Protein AF-A0A816DH61-F1 (afdb_monomer_lite)

Foldseek 3Di:
DDDDDDDPPPPFLLPAADACPVELVPVLVVCPQDCVVVVVDLPRSLLRHAYDVVRLVVQLVVQPDPDPPPPDDSVSVQSSLVSVVSNVSSCVVVQWHADPNDIDGHPVDPPPDDDDDPPRPPPCPDDQDPVNPDPPDPDDDDDDDPDDPVVVVVVCVVVVDDDDDDDPADPPDGVPVSSRPPVDD

Secondary structure (DSSP, 8-state):
------------GGGSB--IIIIITTGGGG--S-THHHHT-TT-GGGTSBP-HHHHHHHHHHT--S-TT--S--HHHHHHHHHHHHHHHHHHHHTEEEETTEEEEP-----------TT-----S----GGG---SSS--------S-HHHHHHHHHHTT----------SSSTTTTTTTT----

Radius of gyration: 23.12 Å; chains: 1; bounding box: 50×41×91 Å

Structure (mmCIF, N/CA/C/O backbone):
data_AF-A0A816DH61-F1
#
_entry.id   AF-A0A816DH61-F1
#
loop_
_atom_site.group_PDB
_atom_site.id
_atom_site.type_symbol
_atom_site.label_atom_id
_atom_site.label_alt_id
_atom_site.label_comp_id
_atom_site.label_asym_id
_atom_site.label_entity_id
_atom_site.label_seq_id
_atom_site.pdbx_PDB_ins_code
_atom_site.Cartn_x
_atom_site.Cartn_y
_atom_site.Cartn_z
_atom_site.occupancy
_atom_site.B_iso_or_equiv
_atom_site.auth_seq_id
_atom_site.auth_comp_id
_atom_site.auth_asym_id
_atom_site.auth_atom_id
_atom_site.pdbx_PDB_model_num
ATOM 1 N N . MET A 1 1 ? 14.224 -8.189 -52.571 1.00 40.66 1 MET A N 1
ATOM 2 C CA . MET A 1 1 ? 13.863 -8.945 -51.352 1.00 40.66 1 MET A CA 1
ATOM 3 C C . MET A 1 1 ? 13.250 -7.954 -50.380 1.00 40.66 1 MET A C 1
ATOM 5 O O . MET A 1 1 ? 13.937 -7.026 -49.983 1.00 40.66 1 MET A O 1
ATOM 9 N N . MET A 1 2 ? 11.950 -8.064 -50.112 1.00 28.58 2 MET A N 1
ATOM 10 C CA . MET A 1 2 ? 11.231 -7.143 -49.231 1.00 28.58 2 MET A CA 1
ATOM 11 C C . MET A 1 2 ? 11.419 -7.641 -47.794 1.00 28.58 2 MET A C 1
ATOM 13 O O . MET A 1 2 ? 10.985 -8.743 -47.469 1.00 28.58 2 MET A O 1
ATOM 17 N N . GLN A 1 3 ? 12.147 -6.886 -46.970 1.00 32.56 3 GLN A N 1
ATOM 18 C CA . GLN A 1 3 ? 12.335 -7.213 -45.558 1.00 32.56 3 GLN A CA 1
ATOM 19 C C . GLN A 1 3 ? 11.014 -6.958 -44.832 1.00 32.56 3 GLN A C 1
ATOM 21 O O . GLN A 1 3 ? 10.629 -5.815 -44.597 1.00 32.56 3 GLN A O 1
ATOM 26 N N . ILE A 1 4 ? 10.297 -8.036 -44.524 1.00 34.31 4 ILE A N 1
ATOM 27 C CA . ILE A 1 4 ? 9.146 -7.990 -43.630 1.00 34.31 4 ILE A CA 1
ATOM 28 C C . ILE A 1 4 ? 9.712 -7.794 -42.224 1.00 34.31 4 ILE A C 1
ATOM 30 O O . ILE A 1 4 ? 10.286 -8.714 -41.644 1.00 34.31 4 ILE A O 1
ATOM 34 N N . VAL A 1 5 ? 9.599 -6.576 -41.699 1.00 38.03 5 VAL A N 1
ATOM 35 C CA . VAL A 1 5 ? 9.869 -6.306 -40.286 1.00 38.03 5 VAL A CA 1
ATOM 36 C C . VAL A 1 5 ? 8.752 -6.985 -39.501 1.00 38.03 5 VAL A C 1
ATOM 38 O O . VAL A 1 5 ? 7.585 -6.622 -39.640 1.00 38.03 5 VAL A O 1
ATOM 41 N N . SER A 1 6 ? 9.085 -8.013 -38.720 1.00 31.80 6 SER A N 1
ATOM 42 C CA . SER A 1 6 ? 8.118 -8.653 -37.834 1.00 31.80 6 SER A CA 1
ATOM 43 C C . SER A 1 6 ? 7.683 -7.636 -36.785 1.00 31.80 6 SER A C 1
ATOM 45 O O . SER A 1 6 ? 8.448 -7.295 -35.880 1.00 31.80 6 SER A O 1
ATOM 47 N N . HIS A 1 7 ? 6.461 -7.132 -36.903 1.00 33.59 7 HIS A N 1
ATOM 48 C CA . HIS A 1 7 ? 5.843 -6.388 -35.821 1.00 33.59 7 HIS A CA 1
ATOM 49 C C . HIS A 1 7 ? 5.548 -7.381 -34.699 1.00 33.59 7 HIS A C 1
ATOM 51 O O . HIS A 1 7 ? 4.648 -8.212 -34.815 1.00 33.59 7 HIS A O 1
ATOM 57 N N . ILE A 1 8 ? 6.341 -7.326 -33.627 1.00 38.72 8 ILE A N 1
ATOM 58 C CA . ILE A 1 8 ? 5.961 -7.936 -32.356 1.00 38.72 8 ILE A CA 1
ATOM 59 C C . ILE A 1 8 ? 4.652 -7.245 -31.978 1.00 38.72 8 ILE A C 1
ATOM 61 O O . ILE A 1 8 ? 4.634 -6.023 -31.815 1.00 38.72 8 ILE A O 1
ATOM 65 N N . LEU A 1 9 ? 3.551 -8.002 -31.941 1.00 40.12 9 LEU A N 1
ATOM 66 C CA . LEU A 1 9 ? 2.291 -7.538 -31.366 1.00 40.12 9 LEU A CA 1
ATOM 67 C C . LEU A 1 9 ? 2.646 -6.915 -30.021 1.00 40.12 9 LEU A C 1
ATOM 69 O O . LEU A 1 9 ? 3.143 -7.626 -29.149 1.00 40.12 9 LEU A O 1
ATOM 73 N N . ALA A 1 10 ? 2.472 -5.597 -29.887 1.00 44.94 10 ALA A N 1
ATOM 74 C CA . ALA A 1 10 ? 2.636 -4.936 -28.606 1.00 44.94 10 ALA A CA 1
ATOM 75 C C . ALA A 1 10 ? 1.722 -5.687 -27.640 1.00 44.94 10 ALA A C 1
ATOM 77 O O . ALA A 1 10 ? 0.502 -5.680 -27.822 1.00 44.94 10 ALA A O 1
ATOM 78 N N . ALA A 1 11 ? 2.325 -6.449 -26.724 1.00 57.12 11 ALA A N 1
ATOM 79 C CA . ALA A 1 11 ? 1.579 -7.242 -25.771 1.00 57.12 11 ALA A CA 1
ATOM 80 C C . ALA A 1 11 ? 0.626 -6.281 -25.068 1.00 57.12 11 ALA A C 1
ATOM 82 O O . ALA A 1 11 ? 1.057 -5.221 -24.613 1.00 57.12 11 ALA A O 1
ATOM 83 N N . ASP A 1 12 ? -0.665 -6.613 -25.074 1.00 62.97 12 ASP A N 1
ATOM 84 C CA . ASP A 1 12 ? -1.683 -5.834 -24.384 1.00 62.97 12 ASP A CA 1
ATOM 85 C C . ASP A 1 12 ? -1.199 -5.629 -22.938 1.00 62.97 12 ASP A C 1
ATOM 87 O O . ASP A 1 12 ? -1.051 -6.621 -22.208 1.00 62.97 12 ASP A O 1
ATOM 91 N N . PRO A 1 13 ? -0.862 -4.392 -22.526 1.00 61.25 13 PRO A N 1
ATOM 92 C CA . PRO A 1 13 ? -0.279 -4.160 -21.214 1.00 61.25 13 PRO A CA 1
ATOM 93 C C . PRO A 1 13 ? -1.212 -4.629 -20.096 1.00 61.25 13 PRO A C 1
ATOM 95 O O . PRO A 1 13 ? -0.725 -5.098 -19.075 1.00 61.25 13 PRO A O 1
ATOM 98 N N . ASP A 1 14 ? -2.534 -4.605 -20.319 1.00 67.88 14 ASP A N 1
ATOM 99 C CA . ASP A 1 14 ? -3.532 -5.095 -19.359 1.00 67.88 14 ASP A CA 1
ATOM 100 C C . ASP A 1 14 ? -3.499 -6.628 -19.172 1.00 67.88 14 ASP A C 1
ATOM 102 O O . ASP A 1 14 ? -4.052 -7.146 -18.202 1.00 67.88 14 ASP A O 1
ATOM 106 N N . LYS A 1 15 ? -2.827 -7.370 -20.064 1.00 74.56 15 LYS A N 1
ATOM 107 C CA . LYS A 1 15 ? -2.633 -8.832 -19.976 1.00 74.56 15 LYS A CA 1
ATOM 108 C C . LYS A 1 15 ? -1.203 -9.236 -19.633 1.00 74.56 15 LYS A C 1
ATOM 110 O O . LYS A 1 15 ? -0.915 -10.426 -19.529 1.00 74.56 15 LYS A O 1
ATOM 115 N N . THR A 1 16 ? -0.309 -8.265 -19.484 1.00 86.06 16 THR A N 1
ATOM 116 C CA . THR A 1 16 ? 1.119 -8.509 -19.287 1.00 86.06 16 THR A CA 1
ATOM 117 C C . THR A 1 16 ? 1.499 -8.187 -17.849 1.00 86.06 16 THR A C 1
ATOM 119 O O . THR A 1 16 ? 1.225 -7.092 -17.357 1.00 86.06 16 THR A O 1
ATOM 122 N N . GLU A 1 17 ? 2.140 -9.130 -17.161 1.00 89.50 17 GLU A N 1
ATOM 123 C CA . GLU A 1 17 ? 2.683 -8.877 -15.825 1.00 89.50 17 GLU A CA 1
ATOM 124 C C . GLU A 1 17 ? 3.880 -7.935 -15.882 1.00 89.50 17 GLU A C 1
ATOM 126 O O . GLU A 1 17 ? 4.743 -8.050 -16.754 1.00 89.50 17 GLU A O 1
ATOM 131 N N . ILE A 1 18 ? 3.951 -7.019 -14.918 1.00 90.44 18 ILE A N 1
ATOM 132 C CA . ILE A 1 18 ? 5.149 -6.217 -14.685 1.00 90.44 18 ILE A CA 1
ATOM 133 C C . ILE A 1 18 ? 6.310 -7.148 -14.315 1.00 90.44 18 ILE A C 1
ATOM 135 O O . ILE A 1 18 ? 6.156 -8.038 -13.483 1.00 90.44 18 ILE A O 1
ATOM 139 N N . ASN A 1 19 ? 7.470 -6.977 -14.942 1.00 92.12 19 ASN A N 1
ATOM 140 C CA . ASN A 1 19 ? 8.629 -7.836 -14.734 1.00 92.12 19 ASN A CA 1
ATOM 141 C C . ASN A 1 19 ? 9.953 -7.077 -14.937 1.00 92.12 19 ASN A C 1
ATOM 143 O O . ASN A 1 19 ? 9.985 -5.851 -15.075 1.00 92.12 19 ASN A O 1
ATOM 147 N N . ALA A 1 20 ? 11.071 -7.805 -14.865 1.00 89.06 20 ALA A N 1
ATOM 148 C CA . ALA A 1 20 ? 12.405 -7.233 -15.023 1.00 89.06 20 ALA A CA 1
ATOM 149 C C . ALA A 1 20 ? 12.588 -6.559 -16.394 1.00 89.06 20 ALA A C 1
ATOM 151 O O . ALA A 1 20 ? 12.978 -5.398 -16.466 1.00 89.06 20 ALA A O 1
ATOM 152 N N . GLU A 1 21 ? 12.248 -7.265 -17.468 1.00 89.75 21 GLU A N 1
ATOM 153 C CA . GLU A 1 21 ? 12.544 -6.877 -18.848 1.00 89.75 21 GLU A CA 1
ATOM 154 C C . GLU A 1 21 ? 11.656 -5.733 -19.346 1.00 89.75 21 GLU A C 1
ATOM 156 O O . GLU A 1 21 ? 12.119 -4.856 -20.074 1.00 89.75 21 GLU A O 1
ATOM 161 N N . ASN A 1 22 ? 10.384 -5.709 -18.941 1.00 88.81 22 ASN A N 1
ATOM 162 C CA . ASN A 1 22 ? 9.428 -4.700 -19.398 1.00 88.81 22 ASN A CA 1
ATOM 163 C C . ASN A 1 22 ? 9.356 -3.450 -18.508 1.00 88.81 22 ASN A C 1
ATOM 165 O O . ASN A 1 22 ? 8.726 -2.463 -18.900 1.00 88.81 22 ASN A O 1
ATOM 169 N N . TRP A 1 23 ? 9.962 -3.489 -17.315 1.00 91.06 23 TRP A N 1
ATOM 170 C CA . TRP A 1 23 ? 9.891 -2.381 -16.373 1.00 91.06 23 TRP A CA 1
ATOM 171 C C . TRP A 1 23 ? 11.137 -2.213 -15.507 1.00 91.06 23 TRP A C 1
ATOM 173 O O . TRP A 1 23 ? 11.849 -1.221 -15.661 1.00 91.06 23 TRP A O 1
ATOM 183 N N . TYR A 1 24 ? 11.390 -3.133 -14.568 1.00 89.62 24 TYR A N 1
ATOM 184 C CA . TYR A 1 24 ? 12.323 -2.878 -13.458 1.00 89.62 24 TYR A CA 1
ATOM 185 C C . TYR A 1 24 ? 13.781 -2.705 -13.895 1.00 89.62 24 TYR A C 1
ATOM 187 O O . TYR A 1 24 ? 14.541 -2.032 -13.203 1.00 89.62 24 TYR A O 1
ATOM 195 N N . GLU A 1 25 ? 14.176 -3.292 -15.023 1.00 87.88 25 GLU A N 1
ATOM 196 C CA . GLU A 1 25 ? 15.534 -3.207 -15.568 1.00 87.88 25 GLU A CA 1
ATOM 197 C C . GLU A 1 25 ? 15.606 -2.322 -16.830 1.00 87.88 25 GLU A C 1
ATOM 199 O O . GLU A 1 25 ? 16.678 -2.145 -17.407 1.00 87.88 25 GLU A O 1
ATOM 204 N N . THR A 1 26 ? 14.480 -1.719 -17.232 1.00 88.19 26 THR A N 1
ATOM 205 C CA . THR A 1 26 ? 14.339 -0.909 -18.452 1.00 88.19 26 THR A CA 1
ATOM 206 C C . THR A 1 26 ? 13.605 0.408 -18.173 1.00 88.19 26 THR A C 1
ATOM 208 O O . THR A 1 26 ? 14.221 1.383 -17.734 1.00 88.19 26 THR A O 1
ATOM 211 N N . GLU A 1 27 ? 12.290 0.455 -18.398 1.00 86.44 27 GLU A N 1
ATOM 212 C CA . GLU A 1 27 ? 11.470 1.674 -18.396 1.00 86.44 27 GLU A CA 1
ATOM 213 C C . GLU A 1 27 ? 11.461 2.412 -17.054 1.00 86.44 27 GLU A C 1
ATOM 215 O O . GLU A 1 27 ? 11.362 3.640 -17.015 1.00 86.44 27 GLU A O 1
ATOM 220 N N . MET A 1 28 ? 11.639 1.698 -15.942 1.00 87.69 28 MET A N 1
ATOM 221 C CA . MET A 1 28 ? 11.707 2.295 -14.609 1.00 87.69 28 MET A CA 1
ATOM 222 C C . MET A 1 28 ? 12.828 3.346 -14.498 1.00 87.69 28 MET A C 1
ATOM 224 O O . MET A 1 28 ? 12.666 4.356 -13.812 1.00 87.69 28 MET A O 1
ATOM 228 N N . PHE A 1 29 ? 13.955 3.164 -15.193 1.00 84.94 29 PHE A N 1
ATOM 229 C CA . PHE A 1 29 ? 15.077 4.111 -15.156 1.00 84.94 29 PHE A CA 1
ATOM 230 C C . PHE A 1 29 ? 14.849 5.372 -15.999 1.00 84.94 29 PHE A C 1
ATOM 232 O O . PHE A 1 29 ? 15.575 6.359 -15.847 1.00 84.94 29 PHE A O 1
ATOM 239 N N . ASN A 1 30 ? 13.817 5.377 -16.846 1.00 83.56 30 ASN A N 1
ATOM 240 C CA . ASN A 1 30 ? 13.406 6.553 -17.611 1.00 83.56 30 ASN A CA 1
ATOM 241 C C . ASN A 1 30 ? 12.584 7.544 -16.771 1.00 83.56 30 ASN A C 1
ATOM 243 O O . ASN A 1 30 ? 12.307 8.655 -17.232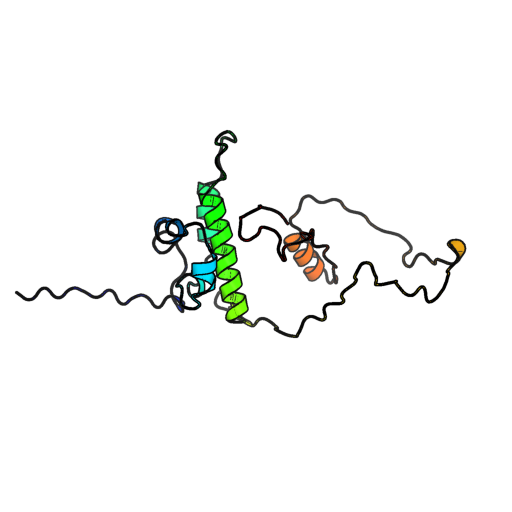 1.00 83.56 30 ASN A O 1
ATOM 247 N N . ILE A 1 31 ? 12.240 7.189 -15.528 1.00 77.56 31 ILE A N 1
ATOM 248 C CA . ILE A 1 31 ? 11.525 8.048 -14.582 1.00 77.56 31 ILE A CA 1
ATOM 249 C C . ILE A 1 31 ? 12.472 9.162 -14.101 1.00 77.56 31 ILE A C 1
ATOM 251 O O . ILE A 1 31 ? 13.129 9.082 -13.063 1.00 77.56 31 ILE A O 1
ATOM 255 N N . LYS A 1 32 ? 12.578 10.219 -14.911 1.00 69.25 32 LYS A N 1
ATOM 256 C CA . LYS A 1 32 ? 13.273 11.478 -14.601 1.00 69.25 32 LYS A CA 1
ATOM 257 C C . LYS A 1 32 ? 12.296 12.474 -13.967 1.00 69.25 32 LYS A C 1
ATOM 259 O O . LYS A 1 32 ? 11.093 12.384 -14.189 1.00 69.25 32 LYS A O 1
ATOM 264 N N . PRO A 1 33 ? 12.801 13.441 -13.185 1.00 59.47 33 PRO A N 1
ATOM 265 C CA . PRO A 1 33 ? 12.468 13.667 -11.773 1.00 59.47 33 PRO A CA 1
ATOM 266 C C . PRO A 1 33 ? 11.030 14.118 -11.482 1.00 59.47 33 PRO A C 1
ATOM 268 O O . PRO A 1 33 ? 10.662 14.248 -10.317 1.00 59.47 33 PRO A O 1
ATOM 271 N N . ASP A 1 34 ? 10.226 14.383 -12.511 1.00 68.75 34 ASP A N 1
ATOM 272 C CA . ASP A 1 34 ? 8.839 14.791 -12.361 1.00 68.75 34 ASP A CA 1
ATOM 273 C C . ASP A 1 34 ? 7.882 13.652 -12.716 1.00 68.75 34 ASP A C 1
ATOM 275 O O . ASP A 1 34 ? 7.405 13.505 -13.846 1.00 68.75 34 ASP A O 1
ATOM 279 N N . ILE A 1 35 ? 7.541 12.883 -11.686 1.00 75.81 35 ILE A N 1
ATOM 280 C CA . ILE A 1 35 ? 6.531 11.828 -11.741 1.00 75.81 35 ILE A CA 1
ATOM 281 C C . ILE A 1 35 ? 5.151 12.324 -12.197 1.00 75.81 35 ILE A C 1
ATOM 283 O O . ILE A 1 35 ? 4.315 11.533 -12.643 1.00 75.81 35 ILE A O 1
ATOM 287 N N . MET A 1 36 ? 4.893 13.637 -12.133 1.00 75.81 36 MET A N 1
ATOM 288 C CA . MET A 1 36 ? 3.633 14.213 -12.593 1.00 75.81 36 MET A CA 1
ATOM 289 C C . MET A 1 36 ? 3.416 14.005 -14.089 1.00 75.81 36 MET A C 1
ATOM 291 O O . MET A 1 36 ? 2.265 13.916 -14.511 1.00 75.81 36 MET A O 1
ATOM 295 N N . THR A 1 37 ? 4.482 13.894 -14.883 1.00 75.88 37 THR A N 1
ATOM 296 C CA . THR A 1 37 ? 4.385 13.602 -16.321 1.00 75.88 37 THR A CA 1
ATOM 297 C C . THR A 1 37 ? 3.689 12.266 -16.574 1.00 75.88 37 THR A C 1
ATOM 299 O O . THR A 1 37 ? 2.764 12.192 -17.381 1.00 75.88 37 THR A O 1
ATOM 302 N N . MET A 1 38 ? 4.041 11.242 -15.798 1.00 80.38 38 MET A N 1
ATOM 303 C CA . MET A 1 38 ? 3.410 9.926 -15.850 1.00 80.38 38 MET A CA 1
ATOM 304 C C . MET A 1 38 ? 1.992 9.981 -15.288 1.00 80.38 38 MET A C 1
ATOM 306 O O . MET A 1 38 ? 1.057 9.515 -15.926 1.00 80.38 38 MET A O 1
ATOM 310 N N . ILE A 1 39 ? 1.793 10.624 -14.131 1.00 79.94 39 ILE A N 1
ATOM 311 C CA . ILE A 1 39 ? 0.464 10.754 -13.508 1.00 79.94 39 ILE A CA 1
ATOM 312 C C . ILE A 1 39 ? -0.533 11.431 -14.462 1.00 79.94 39 ILE A C 1
ATOM 314 O O . ILE A 1 39 ? -1.702 11.041 -14.492 1.00 79.94 39 ILE A O 1
ATOM 318 N N . ARG A 1 40 ? -0.097 12.421 -15.248 1.00 82.50 40 ARG A N 1
ATOM 319 C CA . ARG A 1 40 ? -0.927 13.142 -16.228 1.00 82.50 40 ARG A CA 1
ATOM 320 C C . ARG A 1 40 ? -1.226 12.353 -17.502 1.00 82.50 40 ARG A C 1
ATOM 322 O O . ARG A 1 40 ? -2.080 12.804 -18.257 1.00 82.50 40 ARG A O 1
ATOM 329 N N . ASN A 1 41 ? -0.573 11.215 -17.730 1.00 83.31 41 ASN A N 1
ATOM 330 C CA . ASN A 1 41 ? -0.826 10.325 -18.859 1.00 83.31 41 ASN A CA 1
ATOM 331 C C . ASN A 1 41 ? -1.509 9.030 -18.372 1.00 83.31 41 ASN A C 1
ATOM 333 O O . ASN A 1 41 ? -0.821 8.068 -18.036 1.00 83.31 41 ASN A O 1
ATOM 337 N N . PRO A 1 42 ? -2.854 8.963 -18.316 1.00 76.81 42 PRO A N 1
ATOM 338 C CA . PRO A 1 42 ? -3.569 7.772 -17.858 1.00 76.81 42 PRO A CA 1
ATOM 339 C C . PRO A 1 42 ? -3.297 6.518 -18.696 1.00 76.81 42 PRO A C 1
ATOM 341 O O . PRO A 1 42 ? -3.506 5.420 -18.197 1.00 76.81 42 PRO A O 1
ATOM 344 N N . GLN A 1 43 ? -2.835 6.678 -19.940 1.00 81.31 43 GLN A N 1
ATOM 345 C CA . GLN A 1 43 ? -2.496 5.589 -20.858 1.00 81.31 43 GLN A CA 1
ATOM 346 C C . GLN A 1 43 ? -1.051 5.095 -20.687 1.00 81.31 43 GLN A C 1
ATOM 348 O O . GLN A 1 43 ? -0.594 4.257 -21.461 1.00 81.31 43 GLN A O 1
ATOM 353 N N . HIS A 1 44 ? -0.303 5.612 -19.706 1.00 84.44 44 HIS A N 1
ATOM 354 C CA . HIS A 1 44 ? 1.052 5.143 -19.451 1.00 84.44 44 HIS A CA 1
ATOM 355 C C . HIS A 1 44 ? 1.042 3.641 -19.086 1.00 84.44 44 HIS A C 1
ATOM 357 O O . HIS A 1 44 ? 0.292 3.264 -18.180 1.00 84.44 44 HIS A O 1
ATOM 363 N N . PRO A 1 45 ? 1.901 2.795 -19.698 1.00 83.00 45 PRO A N 1
ATOM 364 C CA . PRO A 1 45 ? 1.876 1.336 -19.511 1.00 83.00 45 PRO A CA 1
ATOM 365 C C . PRO A 1 45 ? 1.908 0.867 -18.051 1.00 83.00 45 PRO A C 1
ATOM 367 O O . PRO A 1 45 ? 1.274 -0.122 -17.700 1.00 83.00 45 PRO A O 1
ATOM 370 N N . ILE A 1 46 ? 2.574 1.625 -17.172 1.00 85.31 46 ILE A N 1
ATOM 371 C CA . ILE A 1 46 ? 2.631 1.350 -15.726 1.00 85.31 46 ILE A CA 1
ATOM 372 C C . ILE A 1 46 ? 1.267 1.219 -15.036 1.00 85.31 46 ILE A C 1
ATOM 374 O O . ILE A 1 46 ? 1.151 0.521 -14.033 1.00 85.31 46 ILE A O 1
ATOM 378 N N . PHE A 1 47 ? 0.233 1.893 -15.548 1.00 85.19 47 PHE A N 1
ATOM 379 C CA . PHE A 1 47 ? -1.122 1.805 -15.000 1.00 85.19 47 PHE A CA 1
ATOM 380 C C . PHE A 1 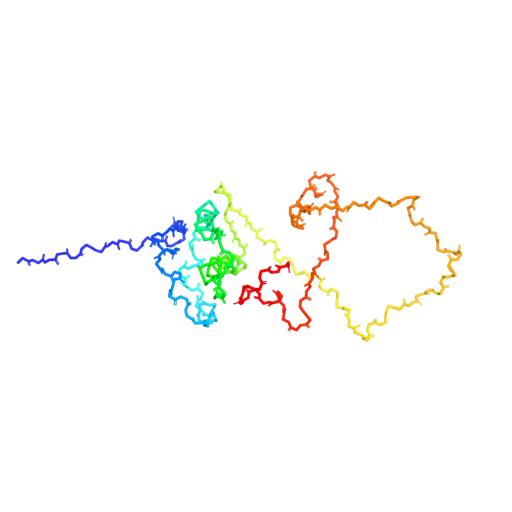47 ? -1.898 0.598 -15.541 1.00 85.19 47 PHE A C 1
ATOM 382 O O . PHE A 1 47 ? -3.003 0.311 -15.069 1.00 85.19 47 PHE A O 1
ATOM 389 N N . CYS A 1 48 ? -1.342 -0.089 -16.537 1.00 80.56 48 CYS A N 1
ATOM 390 C CA . CYS A 1 48 ? -1.970 -1.194 -17.241 1.00 80.56 48 CYS A CA 1
ATOM 391 C C . CYS A 1 48 ? -1.373 -2.550 -16.862 1.00 80.56 48 CYS A C 1
ATOM 393 O O . CYS A 1 48 ? -2.136 -3.496 -16.719 1.00 80.56 48 CYS A O 1
ATOM 395 N N . TYR A 1 49 ? -0.065 -2.631 -16.599 1.00 85.94 49 TYR A N 1
ATOM 396 C CA . TYR A 1 49 ? 0.571 -3.895 -16.216 1.00 85.94 49 TYR A CA 1
ATOM 397 C C . TYR A 1 49 ? -0.101 -4.583 -15.020 1.00 85.94 49 TYR A C 1
ATOM 399 O O . TYR A 1 49 ? -0.402 -3.946 -14.002 1.00 85.94 49 TYR A O 1
ATOM 407 N N . LYS A 1 50 ? -0.268 -5.911 -15.119 1.00 86.19 50 LYS A N 1
ATOM 408 C CA . LYS A 1 50 ? -0.694 -6.754 -13.994 1.00 86.19 50 LYS A CA 1
ATOM 409 C C . LYS A 1 50 ? 0.402 -6.733 -12.928 1.00 86.19 50 LYS A C 1
ATOM 411 O O . LYS A 1 50 ? 1.581 -6.928 -13.228 1.00 86.19 50 LYS A O 1
ATOM 416 N N . TRP A 1 51 ? 0.016 -6.448 -11.686 1.00 89.06 51 TRP A N 1
ATOM 417 C CA . TRP A 1 51 ? 0.952 -6.390 -10.567 1.00 89.06 51 TRP A CA 1
ATOM 418 C C . TRP A 1 51 ? 1.517 -7.780 -10.263 1.00 89.06 51 TRP A C 1
ATOM 420 O O . TRP A 1 51 ? 0.764 -8.747 -10.179 1.00 89.06 51 TRP A O 1
ATOM 430 N N . ASN A 1 52 ? 2.829 -7.863 -10.050 1.00 89.94 52 ASN A N 1
ATOM 431 C CA . ASN A 1 52 ? 3.508 -9.074 -9.607 1.00 89.94 52 ASN A CA 1
ATOM 432 C C . ASN A 1 52 ? 4.341 -8.725 -8.360 1.00 89.94 52 ASN A C 1
ATOM 434 O O . ASN A 1 52 ? 5.386 -8.076 -8.428 1.00 89.94 52 ASN A O 1
ATOM 438 N N . ALA A 1 53 ? 3.838 -9.114 -7.187 1.00 89.25 53 ALA A N 1
ATOM 439 C CA . ALA A 1 53 ? 4.487 -8.800 -5.915 1.00 89.25 53 ALA A CA 1
ATOM 440 C C . ALA A 1 53 ? 5.817 -9.550 -5.746 1.00 89.25 53 ALA A C 1
ATOM 442 O O . ALA A 1 53 ? 6.765 -9.012 -5.174 1.00 89.25 53 ALA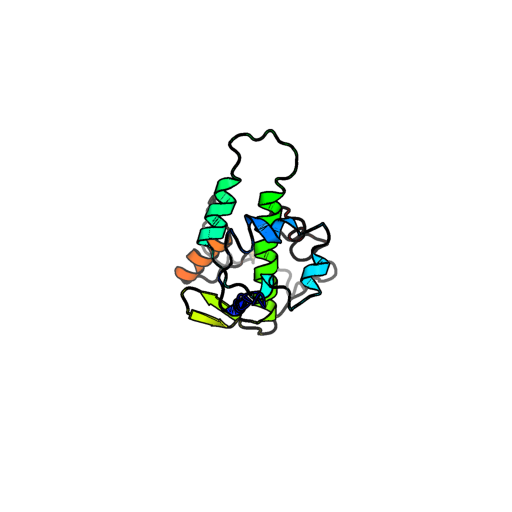 A O 1
ATOM 443 N N . GLN A 1 54 ? 5.903 -10.776 -6.268 1.00 90.94 54 GLN A N 1
ATOM 444 C CA . GLN A 1 54 ? 7.071 -11.637 -6.120 1.00 90.94 54 GLN A CA 1
ATOM 445 C C . GLN A 1 54 ? 8.293 -11.049 -6.835 1.00 90.94 54 GLN A C 1
ATOM 447 O O . GLN A 1 54 ? 9.353 -10.906 -6.221 1.00 90.94 54 GLN A O 1
ATOM 452 N N . ILE A 1 55 ? 8.136 -10.612 -8.088 1.00 91.75 55 ILE A N 1
ATOM 453 C CA . ILE A 1 55 ? 9.233 -9.974 -8.825 1.00 91.75 55 ILE A CA 1
ATOM 454 C C . ILE A 1 55 ? 9.641 -8.646 -8.177 1.00 91.75 55 ILE A C 1
ATOM 456 O O . ILE A 1 55 ? 10.829 -8.339 -8.105 1.00 91.75 55 ILE A O 1
ATOM 460 N N . TRP A 1 56 ? 8.693 -7.873 -7.630 1.00 92.38 56 TRP A N 1
ATOM 461 C CA . TRP A 1 56 ? 9.024 -6.649 -6.900 1.00 92.38 56 TRP A CA 1
ATOM 462 C C . TRP A 1 56 ? 9.868 -6.951 -5.654 1.00 92.38 56 TRP A C 1
ATOM 464 O O . TRP A 1 56 ? 10.876 -6.281 -5.425 1.00 92.38 56 TRP A O 1
ATOM 474 N N . ILE A 1 57 ? 9.512 -7.985 -4.880 1.00 91.31 57 ILE A N 1
ATOM 475 C CA . ILE A 1 57 ? 10.288 -8.439 -3.714 1.00 91.31 57 ILE A CA 1
ATOM 476 C C . ILE A 1 57 ? 11.701 -8.852 -4.138 1.00 91.31 57 ILE A C 1
ATOM 478 O O . ILE A 1 57 ? 12.674 -8.500 -3.467 1.00 91.31 57 ILE A O 1
ATOM 482 N N . GLU A 1 58 ? 11.836 -9.591 -5.237 1.00 91.88 58 GLU A N 1
ATOM 483 C CA . GLU A 1 58 ? 13.133 -10.009 -5.774 1.00 91.88 58 GLU A CA 1
ATOM 484 C C . GLU A 1 58 ? 13.997 -8.809 -6.167 1.00 91.88 58 GLU A C 1
ATOM 486 O O . GLU A 1 58 ? 15.158 -8.729 -5.760 1.00 91.88 58 GLU A O 1
ATOM 491 N N . GLN A 1 59 ? 13.424 -7.837 -6.880 1.00 90.31 59 GLN A N 1
ATOM 492 C CA . GLN A 1 59 ? 14.122 -6.610 -7.262 1.00 90.31 59 GLN A CA 1
ATOM 493 C C . GLN A 1 59 ? 14.507 -5.780 -6.030 1.00 90.31 59 GLN A C 1
ATOM 495 O O . GLN A 1 59 ? 15.651 -5.347 -5.914 1.00 90.31 59 GLN A O 1
ATOM 500 N N . MET A 1 60 ? 13.617 -5.638 -5.044 1.00 87.81 60 MET A N 1
ATOM 501 C CA . MET A 1 60 ? 13.930 -4.962 -3.780 1.00 87.81 60 MET A CA 1
ATOM 502 C C . MET A 1 60 ? 15.076 -5.639 -3.024 1.00 87.81 60 MET A C 1
ATOM 504 O O . MET A 1 60 ? 15.951 -4.944 -2.510 1.00 87.81 60 MET A O 1
ATOM 508 N N . LYS A 1 61 ? 15.114 -6.979 -2.985 1.00 88.12 61 LYS A N 1
ATOM 509 C CA . LYS A 1 61 ? 16.190 -7.753 -2.342 1.00 88.12 61 LYS A CA 1
ATOM 510 C C . LYS A 1 61 ? 17.548 -7.542 -3.012 1.00 88.12 61 LYS A C 1
ATOM 512 O O . LYS A 1 61 ? 18.545 -7.469 -2.294 1.00 88.12 61 LYS A O 1
ATOM 517 N N . LYS A 1 62 ? 17.605 -7.389 -4.344 1.00 84.00 62 LYS A N 1
ATOM 518 C CA . LYS A 1 62 ? 18.858 -7.083 -5.070 1.00 84.00 62 LYS A CA 1
ATOM 519 C C . LYS A 1 62 ? 19.508 -5.782 -4.584 1.00 84.00 62 LYS A C 1
ATOM 521 O O . LYS A 1 62 ? 20.732 -5.687 -4.570 1.00 84.00 62 LYS A O 1
ATOM 526 N N . PHE A 1 63 ? 18.705 -4.809 -4.151 1.00 75.94 63 PHE A N 1
ATOM 527 C CA . PHE A 1 63 ? 19.175 -3.505 -3.670 1.00 75.94 63 PHE A CA 1
ATOM 528 C C . PHE A 1 63 ? 19.242 -3.396 -2.134 1.00 75.94 63 PHE A C 1
ATOM 530 O O . PHE A 1 63 ? 19.460 -2.313 -1.593 1.00 75.94 63 PHE A O 1
ATOM 537 N N . VAL A 1 64 ? 19.109 -4.502 -1.389 1.00 67.12 64 VAL A N 1
ATOM 538 C CA . VAL A 1 64 ? 19.410 -4.519 0.054 1.00 67.12 64 VAL A CA 1
ATOM 539 C C . VAL A 1 64 ? 20.932 -4.480 0.234 1.00 67.12 64 VAL A C 1
ATOM 541 O O . VAL A 1 64 ? 21.619 -5.497 0.167 1.00 67.12 64 VAL A O 1
ATOM 544 N N . VAL A 1 65 ? 21.480 -3.279 0.429 1.00 59.56 65 VAL A N 1
ATOM 545 C CA . VAL A 1 65 ? 22.931 -3.068 0.538 1.00 59.56 65 VAL A CA 1
ATOM 546 C C . VAL A 1 65 ? 23.483 -3.672 1.841 1.00 59.56 65 VAL A C 1
ATOM 548 O O . VAL A 1 65 ? 23.006 -3.365 2.934 1.00 59.56 65 VAL A O 1
ATOM 551 N N . LYS A 1 66 ? 24.548 -4.480 1.723 1.00 53.50 66 LYS A N 1
ATOM 552 C CA . LYS A 1 66 ? 25.396 -4.971 2.833 1.00 53.50 66 LYS A CA 1
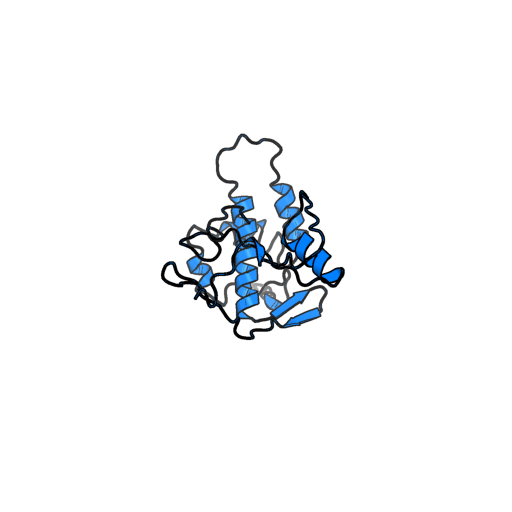ATOM 553 C C . LYS A 1 66 ? 26.274 -3.882 3.475 1.00 53.50 66 LYS A C 1
ATOM 555 O O . LYS A 1 66 ? 26.948 -4.162 4.458 1.00 53.50 66 LYS A O 1
ATOM 560 N N . ASP A 1 67 ? 26.268 -2.661 2.947 1.00 51.25 67 ASP A N 1
ATOM 561 C CA . ASP A 1 67 ? 27.189 -1.598 3.339 1.00 51.25 67 ASP A CA 1
ATOM 562 C C . ASP A 1 67 ? 26.495 -0.226 3.336 1.00 51.25 67 ASP A C 1
ATOM 564 O O . ASP A 1 67 ? 26.093 0.310 2.305 1.00 51.25 67 ASP A O 1
ATOM 568 N N . ARG A 1 68 ? 26.305 0.344 4.529 1.00 53.47 68 ARG A N 1
ATOM 569 C CA . ARG A 1 68 ? 25.497 1.554 4.782 1.00 53.47 68 ARG A CA 1
ATOM 570 C C . ARG A 1 68 ? 26.159 2.862 4.306 1.00 53.47 68 ARG A C 1
ATOM 572 O O . ARG A 1 68 ? 25.660 3.939 4.624 1.00 53.47 68 ARG A O 1
ATOM 579 N N . GLN A 1 69 ? 27.290 2.804 3.600 1.00 49.03 69 GLN A N 1
ATOM 580 C CA . GLN A 1 69 ? 28.162 3.968 3.392 1.00 49.03 69 GLN A CA 1
ATOM 581 C C . GLN A 1 69 ? 27.963 4.744 2.078 1.00 49.03 69 GLN A C 1
ATOM 583 O O . GLN A 1 69 ? 28.458 5.871 1.983 1.00 49.03 69 GLN A O 1
ATOM 588 N N . SER A 1 70 ? 27.197 4.264 1.089 1.00 54.34 70 SER A N 1
ATOM 589 C CA . SER A 1 70 ? 26.904 5.092 -0.095 1.00 54.34 70 SER A CA 1
ATOM 590 C C . SER A 1 70 ? 25.774 6.089 0.198 1.00 54.34 70 SER A C 1
ATOM 592 O O . SER A 1 70 ? 24.598 5.811 -0.010 1.00 54.34 70 SER A O 1
ATOM 594 N N . LYS A 1 71 ? 26.137 7.287 0.670 1.00 51.12 71 LYS A N 1
ATOM 595 C CA . LYS A 1 71 ? 25.256 8.434 0.993 1.00 51.12 71 LYS A CA 1
ATOM 596 C C . LYS A 1 71 ? 24.472 9.040 -0.191 1.00 51.12 71 LYS A C 1
ATOM 598 O O . LYS A 1 71 ? 23.978 10.162 -0.092 1.00 51.12 71 LYS A O 1
ATOM 603 N N . LYS A 1 72 ? 24.333 8.337 -1.312 1.00 49.00 72 LYS A N 1
ATOM 604 C CA . LYS A 1 72 ? 23.405 8.722 -2.375 1.00 49.00 72 LYS A CA 1
ATOM 605 C C . LYS A 1 72 ? 22.141 7.920 -2.111 1.00 49.00 72 LYS A C 1
ATOM 607 O O . LYS A 1 72 ? 22.206 6.699 -2.175 1.00 49.00 72 LYS A O 1
ATOM 612 N N . TYR A 1 73 ? 21.059 8.605 -1.730 1.00 54.34 73 TYR A N 1
ATOM 613 C CA . TYR A 1 73 ? 19.686 8.088 -1.734 1.00 54.34 73 TYR A CA 1
ATOM 614 C C . TYR A 1 73 ? 19.575 6.928 -2.720 1.00 54.34 73 TYR A C 1
ATOM 616 O O . TYR A 1 73 ? 19.913 7.123 -3.889 1.00 54.34 73 TYR A O 1
ATOM 624 N N . ASP A 1 74 ? 19.218 5.739 -2.235 1.00 74.94 74 ASP A N 1
ATOM 625 C CA . ASP A 1 74 ? 19.177 4.526 -3.047 1.00 74.94 74 ASP A CA 1
ATOM 626 C C . ASP A 1 74 ? 18.125 4.703 -4.145 1.00 74.94 74 ASP A C 1
ATOM 628 O O . ASP A 1 74 ? 16.941 4.424 -3.961 1.00 74.94 74 ASP A O 1
ATOM 632 N N . LEU A 1 75 ? 18.567 5.272 -5.268 1.00 78.62 75 LEU A N 1
ATOM 633 C CA . LEU A 1 75 ? 17.724 5.692 -6.376 1.00 78.62 75 LEU A CA 1
ATOM 634 C C . LEU A 1 75 ? 16.920 4.507 -6.901 1.00 78.62 75 LEU A C 1
ATOM 636 O O . LEU A 1 75 ? 15.770 4.672 -7.282 1.00 78.62 75 LEU A O 1
ATOM 640 N N . ASN A 1 76 ? 17.491 3.306 -6.858 1.00 83.31 76 ASN A N 1
ATOM 641 C CA . ASN A 1 76 ? 16.824 2.104 -7.331 1.00 83.31 76 ASN A CA 1
ATOM 642 C C . ASN A 1 76 ? 15.692 1.708 -6.381 1.00 83.31 76 ASN A C 1
ATOM 644 O O . ASN A 1 76 ? 14.576 1.472 -6.837 1.00 83.31 76 ASN A O 1
ATOM 648 N N . ARG A 1 77 ? 15.919 1.733 -5.060 1.00 83.19 77 ARG A N 1
ATOM 649 C CA . ARG A 1 77 ? 14.833 1.534 -4.080 1.00 83.19 77 ARG A CA 1
ATOM 650 C C . ARG A 1 77 ? 13.768 2.623 -4.164 1.00 83.19 77 ARG A C 1
ATOM 652 O O . ARG A 1 77 ? 12.585 2.314 -4.039 1.00 83.19 77 ARG A O 1
ATOM 659 N N . HIS A 1 78 ? 14.170 3.864 -4.425 1.00 83.38 78 HIS A N 1
ATOM 660 C CA . HIS A 1 78 ? 13.246 4.965 -4.691 1.00 83.38 78 HIS A CA 1
ATOM 661 C C . HIS A 1 78 ? 12.355 4.676 -5.893 1.00 83.38 78 HIS A C 1
ATOM 663 O O . HIS A 1 78 ? 11.133 4.721 -5.776 1.00 83.38 78 HIS A O 1
ATOM 669 N N . LEU A 1 79 ? 12.945 4.294 -7.020 1.00 86.19 79 LEU A N 1
ATOM 670 C CA . LEU A 1 79 ? 12.209 3.956 -8.231 1.00 86.19 79 LEU A CA 1
ATOM 671 C C . LEU A 1 79 ? 11.294 2.730 -8.049 1.00 86.19 79 LEU A C 1
ATOM 673 O O . LEU A 1 79 ? 10.176 2.702 -8.571 1.00 86.19 79 LEU A O 1
ATOM 677 N N . LEU A 1 80 ? 11.711 1.749 -7.244 1.00 88.88 80 LEU A N 1
ATOM 678 C CA . LEU A 1 80 ? 10.888 0.591 -6.887 1.00 88.88 80 LEU A CA 1
ATOM 679 C C . LEU A 1 80 ? 9.669 0.973 -6.037 1.00 88.88 80 LEU A C 1
ATOM 681 O O . LEU A 1 80 ? 8.587 0.421 -6.241 1.00 88.88 80 LEU A O 1
ATOM 685 N N . ARG A 1 81 ? 9.805 1.928 -5.112 1.00 86.88 81 ARG A N 1
ATOM 686 C CA . ARG A 1 81 ? 8.686 2.435 -4.297 1.00 86.88 81 ARG A CA 1
ATOM 687 C C . ARG A 1 81 ? 7.771 3.365 -5.096 1.00 86.88 81 ARG A C 1
ATOM 689 O O . ARG A 1 81 ? 6.549 3.257 -5.014 1.00 86.88 81 ARG A O 1
ATOM 696 N N . VAL A 1 82 ? 8.346 4.182 -5.973 1.00 87.25 82 VAL A N 1
ATOM 697 C CA . VAL A 1 82 ? 7.630 4.960 -6.996 1.00 87.25 82 VAL A CA 1
ATOM 698 C C . VAL A 1 82 ? 6.786 4.063 -7.906 1.00 87.25 82 VAL A C 1
ATOM 700 O O . VAL A 1 82 ? 5.646 4.401 -8.219 1.00 87.25 82 VAL A O 1
ATOM 703 N N . THR A 1 83 ? 7.307 2.901 -8.295 1.00 90.00 83 THR A N 1
ATOM 704 C CA . THR A 1 83 ? 6.578 1.922 -9.110 1.00 90.00 83 THR A CA 1
ATOM 705 C C . THR A 1 83 ? 5.315 1.427 -8.402 1.00 90.00 83 THR A C 1
ATOM 707 O O . THR A 1 83 ? 4.238 1.445 -8.999 1.00 90.00 83 THR A O 1
ATOM 710 N N . VAL A 1 84 ? 5.421 1.067 -7.115 1.00 90.31 84 VAL A N 1
ATOM 711 C CA . VAL A 1 84 ? 4.264 0.685 -6.283 1.00 90.31 84 VAL A CA 1
ATOM 712 C C . VAL A 1 84 ? 3.252 1.827 -6.231 1.00 90.31 84 VAL A C 1
ATOM 714 O O . VAL A 1 84 ? 2.072 1.620 -6.488 1.00 90.31 84 VAL A O 1
ATOM 717 N N . MET A 1 85 ? 3.710 3.055 -5.973 1.00 88.56 85 MET A N 1
ATOM 718 C CA . MET A 1 85 ? 2.839 4.229 -5.935 1.00 88.56 85 MET A CA 1
ATOM 719 C C . MET A 1 85 ? 2.062 4.422 -7.245 1.00 88.56 85 MET A C 1
ATOM 721 O O . MET A 1 85 ? 0.854 4.665 -7.217 1.00 88.56 85 MET A O 1
ATOM 725 N N . LEU A 1 86 ? 2.741 4.351 -8.393 1.00 88.56 86 LEU A N 1
ATOM 726 C CA . LEU A 1 86 ? 2.106 4.517 -9.700 1.00 88.56 86 LEU A CA 1
ATOM 727 C C . LEU A 1 86 ? 1.074 3.417 -9.954 1.00 88.56 86 LEU A C 1
ATOM 729 O O . LEU A 1 86 ? -0.040 3.727 -10.380 1.00 88.56 86 LEU A O 1
ATOM 733 N N . ASN A 1 87 ? 1.400 2.166 -9.628 1.00 88.94 87 ASN A N 1
ATOM 734 C CA . ASN A 1 87 ? 0.451 1.064 -9.725 1.00 88.94 87 ASN A CA 1
ATOM 735 C C . ASN A 1 87 ? -0.791 1.312 -8.846 1.00 88.94 87 ASN A C 1
ATOM 737 O O . ASN A 1 87 ? -1.910 1.274 -9.356 1.00 88.94 87 ASN A O 1
ATOM 741 N N . THR A 1 88 ? -0.608 1.710 -7.582 1.00 89.19 88 THR A N 1
ATOM 742 C CA . THR A 1 88 ? -1.706 2.050 -6.660 1.00 89.19 88 THR A CA 1
ATOM 743 C C . THR A 1 88 ? -2.591 3.178 -7.196 1.00 89.19 88 THR A C 1
ATOM 745 O O . THR A 1 88 ? -3.817 3.100 -7.119 1.00 89.19 88 THR A O 1
ATOM 748 N N . ILE A 1 89 ? -2.008 4.221 -7.800 1.00 88.38 89 ILE A N 1
ATOM 749 C CA . ILE A 1 89 ? -2.778 5.291 -8.460 1.00 88.38 89 ILE A CA 1
ATOM 750 C C . ILE A 1 89 ? -3.610 4.725 -9.620 1.00 88.38 89 ILE A C 1
ATOM 752 O O . ILE A 1 89 ? -4.778 5.092 -9.772 1.00 88.38 89 ILE A O 1
ATOM 756 N N . GLY A 1 90 ? -3.027 3.838 -10.431 1.00 88.44 90 GLY A N 1
ATOM 757 C CA . GLY A 1 90 ? -3.725 3.140 -11.512 1.00 88.44 90 GLY A CA 1
ATOM 758 C C . GLY A 1 90 ? -4.923 2.339 -11.003 1.00 88.44 90 GLY A C 1
ATOM 759 O O . GLY A 1 90 ? -6.030 2.492 -11.519 1.00 88.44 90 GLY A O 1
ATOM 760 N N . VAL A 1 91 ? -4.727 1.572 -9.930 1.00 89.44 91 VAL A N 1
ATOM 761 C CA . VAL A 1 91 ? -5.768 0.782 -9.255 1.00 89.44 91 VAL A CA 1
ATOM 762 C C . VAL A 1 91 ? -6.915 1.663 -8.755 1.00 89.44 91 VAL A C 1
ATOM 764 O O . VAL A 1 91 ? -8.081 1.392 -9.048 1.00 89.44 91 VAL A O 1
ATOM 767 N N . VAL A 1 92 ? -6.609 2.773 -8.074 1.00 89.12 92 VAL A N 1
ATOM 768 C CA . VAL A 1 92 ? -7.628 3.715 -7.577 1.00 89.12 92 VAL A CA 1
ATOM 769 C C . VAL A 1 92 ? -8.428 4.333 -8.727 1.00 89.12 92 VAL A C 1
ATOM 771 O O . VAL A 1 92 ? -9.648 4.461 -8.629 1.00 89.12 92 VAL A O 1
ATOM 774 N N . ARG A 1 93 ? -7.774 4.679 -9.844 1.00 86.88 93 ARG A N 1
ATOM 775 C CA . ARG A 1 93 ? -8.441 5.213 -11.047 1.00 86.88 93 ARG A CA 1
ATOM 776 C C . ARG A 1 93 ? -9.364 4.190 -11.701 1.00 86.88 93 ARG A C 1
ATOM 778 O O . ARG A 1 93 ? -10.487 4.535 -12.059 1.00 86.88 93 ARG A O 1
ATOM 785 N N . LYS A 1 94 ? -8.897 2.945 -11.838 1.00 87.25 94 LYS A N 1
ATOM 786 C CA . LYS A 1 94 ? -9.671 1.819 -12.384 1.00 87.25 94 LYS A CA 1
ATOM 787 C C . LYS A 1 94 ? -10.786 1.363 -11.432 1.00 87.25 94 LYS A C 1
ATOM 789 O O . LYS A 1 94 ? -11.712 0.691 -11.874 1.00 87.25 94 LYS A O 1
ATOM 794 N N . LYS A 1 95 ? -10.713 1.742 -10.148 1.00 89.81 95 LYS A N 1
ATOM 795 C CA . LYS A 1 95 ? -11.588 1.293 -9.051 1.00 89.81 95 LYS A CA 1
ATOM 796 C C . LYS A 1 95 ? -11.589 -0.224 -8.850 1.00 89.81 95 LYS A C 1
ATOM 798 O O . LYS A 1 95 ? -12.538 -0.770 -8.293 1.00 89.81 95 LYS A O 1
ATOM 803 N N . LYS A 1 96 ? -10.543 -0.903 -9.309 1.00 89.62 96 LYS A N 1
ATOM 804 C CA . LYS A 1 96 ? -10.402 -2.352 -9.208 1.00 89.62 96 LYS A CA 1
ATOM 805 C C . LYS A 1 96 ? -8.952 -2.775 -9.377 1.00 89.62 96 LYS A C 1
ATOM 807 O O . LYS A 1 96 ? -8.158 -2.039 -9.966 1.00 89.62 96 LYS A O 1
ATOM 812 N N . TYR A 1 97 ? -8.638 -3.961 -8.885 1.00 87.75 97 TYR A N 1
ATOM 813 C CA . TYR A 1 97 ? -7.365 -4.647 -9.082 1.00 87.75 97 TYR A CA 1
ATOM 814 C C . TYR A 1 97 ? -7.596 -6.158 -9.096 1.00 87.75 97 TYR A C 1
ATOM 816 O O . TYR A 1 97 ? -8.699 -6.608 -8.799 1.00 87.75 97 TYR A O 1
ATOM 824 N N . VAL A 1 98 ? -6.582 -6.930 -9.480 1.00 84.12 98 VAL A N 1
ATOM 825 C CA . VAL A 1 98 ? -6.655 -8.394 -9.541 1.00 84.12 98 VAL A CA 1
ATOM 826 C C . VAL A 1 98 ? -5.614 -8.980 -8.593 1.00 84.12 98 VAL A C 1
ATOM 828 O O . VAL A 1 98 ? -4.469 -8.526 -8.600 1.00 84.12 98 VAL A O 1
ATOM 831 N N . VAL A 1 99 ? -6.008 -9.972 -7.800 1.00 82.19 99 VAL A N 1
ATOM 832 C CA . VAL A 1 99 ? -5.134 -10.779 -6.932 1.00 82.19 99 VAL A CA 1
ATOM 833 C C . VAL A 1 99 ? -5.517 -12.234 -7.144 1.00 82.19 99 VAL A C 1
ATOM 835 O O . VAL A 1 99 ? -6.699 -12.538 -7.116 1.00 82.19 99 VAL A O 1
ATOM 838 N N . ASP A 1 100 ? -4.544 -13.108 -7.405 1.00 81.31 100 ASP A N 1
ATOM 839 C CA . ASP A 1 100 ? -4.777 -14.546 -7.631 1.00 81.31 100 ASP A CA 1
ATOM 840 C C . ASP A 1 100 ? -5.874 -14.840 -8.673 1.00 81.31 100 ASP A C 1
ATOM 842 O O . ASP A 1 100 ? -6.707 -15.725 -8.514 1.00 81.31 100 ASP A O 1
ATOM 846 N N . ASP A 1 101 ? -5.873 -14.044 -9.750 1.00 80.88 101 ASP A N 1
ATOM 847 C CA . ASP A 1 101 ? -6.863 -14.049 -10.839 1.00 80.88 101 ASP A CA 1
ATOM 848 C C . ASP A 1 101 ? -8.308 -13.707 -10.420 1.00 80.88 101 ASP A C 1
ATOM 850 O O . ASP A 1 101 ? -9.219 -13.709 -11.251 1.00 80.88 101 ASP A O 1
ATOM 854 N N . GLU A 1 102 ? -8.510 -13.293 -9.169 1.00 85.19 102 GLU A N 1
ATOM 855 C CA . GLU A 1 102 ? -9.758 -12.726 -8.677 1.00 85.19 102 GLU A CA 1
ATOM 856 C C . GLU A 1 102 ? -9.772 -11.203 -8.825 1.00 85.19 102 GLU A C 1
ATOM 858 O O . GLU A 1 102 ? -8.857 -10.490 -8.405 1.00 85.19 102 GLU A O 1
ATOM 863 N N . GLU A 1 103 ? -10.844 -10.679 -9.419 1.00 89.31 103 GLU A N 1
ATOM 864 C CA . GLU A 1 103 ? -11.058 -9.240 -9.534 1.00 89.31 103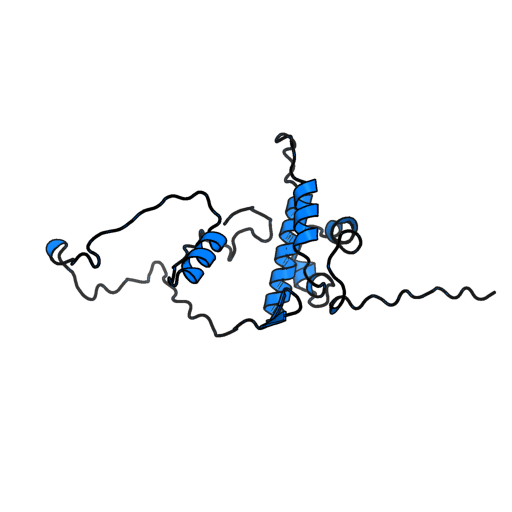 GLU A CA 1
ATOM 865 C C . GLU A 1 103 ? -11.673 -8.678 -8.247 1.00 89.31 103 GLU A C 1
ATOM 867 O O . GLU A 1 103 ? -12.784 -9.030 -7.848 1.00 89.31 103 GLU A O 1
ATOM 872 N N . ILE A 1 104 ? -10.970 -7.732 -7.631 1.00 89.50 104 ILE A N 1
ATOM 873 C CA . ILE A 1 104 ? -11.411 -7.017 -6.440 1.00 89.50 104 ILE A CA 1
ATOM 874 C C . ILE A 1 104 ? -11.876 -5.622 -6.851 1.00 89.50 104 ILE A C 1
ATOM 876 O O . ILE A 1 104 ? -11.091 -4.789 -7.314 1.00 89.50 104 ILE A O 1
ATOM 880 N N . ILE A 1 105 ? -13.164 -5.343 -6.642 1.00 91.50 105 ILE A N 1
ATOM 881 C CA . ILE A 1 105 ? -13.766 -4.028 -6.890 1.00 91.50 105 ILE A CA 1
ATOM 882 C C . ILE A 1 105 ? -13.623 -3.159 -5.638 1.00 91.50 105 ILE A C 1
ATOM 884 O O . ILE A 1 105 ? -14.082 -3.513 -4.550 1.00 91.50 105 ILE A O 1
ATOM 888 N N . LEU A 1 106 ? -13.029 -1.977 -5.796 1.00 88.81 106 LEU A N 1
ATOM 889 C CA . LEU A 1 106 ? -12.900 -1.005 -4.719 1.00 88.81 106 LEU A CA 1
ATOM 890 C C . LEU A 1 106 ? -14.260 -0.376 -4.414 1.00 88.81 106 LEU A C 1
ATOM 892 O O . LEU A 1 106 ? -14.884 0.255 -5.273 1.00 88.81 106 LEU A O 1
ATOM 896 N N . LYS A 1 107 ? -14.696 -0.478 -3.156 1.00 83.31 107 LYS A N 1
ATOM 897 C CA . LYS A 1 107 ? -15.875 0.245 -2.669 1.00 83.31 107 LYS A CA 1
ATOM 898 C C . LYS A 1 107 ? -15.561 1.738 -2.631 1.00 83.31 107 LYS A C 1
ATOM 900 O O . LYS A 1 107 ? -14.928 2.224 -1.701 1.00 83.31 107 LYS A O 1
ATOM 905 N N . SER A 1 108 ? -16.005 2.475 -3.648 1.00 68.88 108 SER A N 1
ATOM 906 C CA . SER A 1 108 ? -15.815 3.928 -3.733 1.00 68.88 108 SER A CA 1
ATOM 907 C C . SER A 1 108 ? -16.909 4.712 -3.006 1.00 68.88 108 SER A C 1
ATOM 909 O O . SER A 1 108 ? -17.261 5.808 -3.447 1.00 68.88 108 SER A O 1
ATOM 911 N N . GLU A 1 109 ? -17.504 4.141 -1.955 1.00 75.94 109 GLU A N 1
ATOM 912 C CA . GLU A 1 109 ? -18.436 4.895 -1.120 1.00 75.94 109 GLU A CA 1
ATOM 913 C C . GLU A 1 109 ? -17.707 6.143 -0.607 1.00 75.94 109 GLU A C 1
ATOM 915 O O . GLU A 1 109 ? -16.543 6.045 -0.201 1.00 75.94 109 GLU A O 1
ATOM 920 N N . PRO A 1 110 ? -18.329 7.331 -0.684 1.00 65.00 110 PRO A N 1
ATOM 921 C CA . PRO A 1 110 ? -17.682 8.552 -0.245 1.00 65.00 110 PRO A CA 1
ATOM 922 C C . PRO A 1 110 ? -17.317 8.400 1.229 1.00 65.00 110 PRO A C 1
ATOM 924 O O . PRO A 1 110 ? -18.187 8.347 2.099 1.00 65.00 110 PRO A O 1
ATOM 927 N N . MET A 1 111 ? -16.015 8.311 1.508 1.00 65.75 111 MET A N 1
ATOM 928 C CA . MET A 1 111 ? -15.525 8.287 2.876 1.00 65.75 111 MET A CA 1
ATOM 929 C C . MET A 1 111 ? -16.001 9.561 3.564 1.00 65.75 111 MET A C 1
ATOM 931 O O . MET A 1 111 ? -15.734 10.673 3.103 1.00 65.75 111 MET A O 1
ATOM 935 N N . LYS A 1 112 ? -16.722 9.409 4.675 1.00 65.75 112 LYS A N 1
ATOM 936 C CA . LYS A 1 112 ? -17.140 10.550 5.480 1.00 65.75 112 LYS A CA 1
ATOM 937 C C . LYS A 1 112 ? -15.921 11.089 6.220 1.00 65.75 112 LYS A C 1
ATOM 939 O O . LYS A 1 112 ? -15.559 10.593 7.283 1.00 65.75 112 LYS A O 1
ATOM 944 N N . THR A 1 113 ? -15.282 12.111 5.663 1.00 65.88 113 THR A N 1
ATOM 945 C CA . THR A 1 113 ? -14.229 12.840 6.368 1.00 65.88 113 THR A CA 1
ATOM 946 C C . THR A 1 113 ? -14.866 13.717 7.437 1.00 65.88 113 THR A C 1
ATOM 948 O O . THR A 1 113 ? -15.586 14.666 7.131 1.00 65.88 113 THR A O 1
ATOM 951 N N . ILE A 1 114 ? -14.595 13.411 8.704 1.00 66.06 114 ILE A N 1
ATOM 952 C CA . ILE A 1 114 ? -14.901 14.318 9.809 1.00 66.06 114 ILE A CA 1
ATOM 953 C C . ILE A 1 114 ? -13.679 15.219 9.984 1.00 66.06 114 ILE A C 1
ATOM 955 O O . ILE A 1 114 ? -12.642 14.789 10.482 1.00 66.06 114 ILE A O 1
ATOM 959 N N . GLY A 1 115 ? -13.778 16.454 9.494 1.00 58.47 115 GLY A N 1
ATOM 960 C CA . GLY A 1 115 ? -12.717 17.445 9.629 1.00 58.47 115 GLY A CA 1
ATOM 961 C C . GLY A 1 115 ? -12.752 18.092 11.008 1.00 58.47 115 GLY A C 1
ATOM 962 O O . GLY A 1 115 ? -13.720 18.771 11.337 1.00 58.47 115 GLY A O 1
ATOM 963 N N . TYR A 1 116 ? -11.683 17.924 11.782 1.00 58.41 116 TYR A N 1
ATOM 964 C CA . TYR A 1 116 ? -11.424 18.724 12.976 1.00 58.41 116 TYR A CA 1
ATOM 965 C C . TYR A 1 116 ? -10.326 19.736 12.634 1.00 58.41 116 TYR A C 1
ATOM 967 O O . TYR A 1 116 ? -9.199 19.358 12.323 1.00 58.41 116 TYR A O 1
ATOM 975 N N . ASN A 1 117 ? -10.646 21.027 12.645 1.00 55.84 117 ASN A N 1
ATOM 976 C CA . ASN A 1 117 ? -9.660 22.106 12.565 1.00 55.84 117 ASN A CA 1
ATOM 977 C C . ASN A 1 117 ? -9.348 22.656 13.973 1.00 55.84 117 ASN A C 1
ATOM 979 O O . ASN A 1 117 ? -10.032 22.349 14.941 1.00 55.84 117 ASN A O 1
ATOM 983 N N . HIS A 1 118 ? -8.336 23.513 14.106 1.00 55.41 118 HIS A N 1
ATOM 984 C CA . HIS A 1 118 ? -7.987 24.178 15.377 1.00 55.41 118 HIS A CA 1
ATOM 985 C C . HIS A 1 118 ? -9.099 25.109 15.914 1.00 55.41 118 HIS A C 1
ATOM 987 O O . HIS A 1 118 ? -9.025 25.580 17.046 1.00 55.41 118 HIS A O 1
ATOM 993 N N . GLN A 1 119 ? -10.133 25.376 15.108 1.00 52.62 119 GLN A N 1
ATOM 994 C CA . GLN A 1 119 ? -11.351 26.095 15.495 1.00 52.62 119 GLN A CA 1
ATOM 995 C C . GLN A 1 119 ? -12.484 25.139 15.902 1.00 52.62 119 GLN A C 1
ATOM 997 O O . GLN A 1 119 ? -13.506 25.582 16.426 1.00 52.62 119 GLN A O 1
ATOM 1002 N N . SER A 1 120 ? -12.312 23.834 15.673 1.00 48.41 120 SER A N 1
ATOM 1003 C CA . SER A 1 120 ? -13.255 22.788 16.033 1.00 48.41 120 SER A CA 1
ATOM 1004 C C . SER A 1 120 ? -13.156 22.607 17.528 1.00 48.41 120 SER A C 1
ATOM 1006 O O . SER A 1 120 ? -12.360 21.833 18.053 1.00 48.41 120 SER A O 1
ATOM 1008 N N . LYS A 1 121 ? -13.969 23.383 18.232 1.00 48.06 121 LYS A N 1
ATOM 1009 C CA . LYS A 1 121 ? -14.233 23.142 19.635 1.00 48.06 121 LYS A CA 1
ATOM 1010 C C . LYS A 1 121 ? -15.021 21.843 19.675 1.00 48.06 121 LYS A C 1
ATOM 1012 O O . LYS A 1 121 ? -16.138 21.794 19.162 1.00 48.06 121 LYS A O 1
ATOM 1017 N N . LEU A 1 122 ? -14.444 20.795 20.263 1.00 53.69 122 LEU A N 1
ATOM 1018 C CA . LEU A 1 122 ? -15.276 19.751 20.846 1.00 53.69 122 LEU A CA 1
ATOM 1019 C C . LEU A 1 122 ? -16.259 20.502 21.745 1.00 53.69 122 LEU A C 1
ATOM 1021 O O . LEU A 1 122 ? -15.843 21.182 22.686 1.00 53.69 122 LEU A O 1
ATOM 1025 N N . LEU A 1 123 ? -17.535 20.510 21.367 1.00 47.69 123 LEU A N 1
ATOM 1026 C CA . LEU A 1 123 ? -18.559 21.095 22.210 1.00 47.69 123 LEU A CA 1
ATOM 1027 C C . LEU A 1 123 ? -18.582 20.217 23.454 1.00 47.69 123 LEU A C 1
ATOM 1029 O O . LEU A 1 123 ? -19.001 19.063 23.400 1.00 47.69 123 LEU A O 1
ATOM 1033 N N . TYR A 1 124 ? -18.041 20.742 24.552 1.00 50.56 124 TYR A N 1
ATOM 1034 C CA . TYR A 1 124 ? -18.201 20.137 25.861 1.00 50.56 124 TYR A CA 1
ATOM 1035 C C . TYR A 1 124 ? -19.690 20.204 26.184 1.00 50.56 124 TYR A C 1
ATOM 1037 O O . TYR A 1 124 ? -20.185 21.208 26.683 1.00 50.56 124 TYR A O 1
ATOM 1045 N N . GLU A 1 125 ? -20.419 19.148 25.835 1.00 52.31 125 GLU A N 1
ATOM 1046 C CA . GLU A 1 125 ? -21.848 19.038 26.128 1.00 52.31 125 GLU A CA 1
ATOM 1047 C C . GLU A 1 125 ? -22.082 18.980 27.648 1.00 52.31 125 GLU A C 1
ATOM 1049 O O . GLU A 1 125 ? -23.124 19.399 28.146 1.00 52.31 125 GLU A O 1
ATOM 1054 N N . LYS A 1 126 ? -21.067 18.525 28.399 1.00 58.34 126 LYS A N 1
ATOM 1055 C CA . LYS A 1 126 ? -21.010 18.535 29.860 1.00 58.34 126 LYS A CA 1
ATOM 1056 C C . LYS A 1 126 ? -19.582 18.714 30.365 1.00 58.34 126 LYS A C 1
ATOM 1058 O O . LYS A 1 126 ? -18.665 18.029 29.915 1.00 58.34 126 LYS A O 1
ATOM 1063 N N . THR A 1 127 ? -19.424 19.550 31.385 1.00 63.06 127 THR A N 1
ATOM 1064 C CA . THR A 1 127 ? -18.287 19.466 32.306 1.00 63.06 127 THR A CA 1
ATOM 1065 C C . THR A 1 127 ? -18.533 18.260 33.209 1.00 63.06 127 THR A C 1
ATOM 1067 O O . THR A 1 127 ? -19.401 18.304 34.077 1.00 63.06 127 THR A O 1
ATOM 1070 N N . ILE A 1 128 ? -17.834 17.155 32.961 1.00 62.84 128 ILE A N 1
ATOM 1071 C CA . ILE A 1 128 ? -17.875 15.966 33.818 1.00 62.84 128 ILE A CA 1
ATOM 1072 C C . ILE A 1 128 ? -16.742 16.130 34.829 1.00 62.84 128 ILE A C 1
ATOM 1074 O O . ILE A 1 128 ? -15.591 16.316 34.428 1.00 62.84 128 ILE A O 1
ATOM 1078 N N . ALA A 1 129 ? -17.047 16.112 36.128 1.00 68.12 129 ALA A N 1
ATOM 1079 C CA . ALA A 1 129 ? -15.997 16.077 37.138 1.00 68.12 129 ALA A CA 1
ATOM 1080 C C . ALA A 1 129 ? -15.172 14.798 36.938 1.00 68.12 129 ALA A C 1
ATOM 1082 O O . ALA A 1 129 ? -15.724 13.753 36.605 1.00 68.12 129 ALA A O 1
ATOM 1083 N N . GLN A 1 130 ? -13.855 14.842 37.142 1.00 64.19 130 GLN A N 1
ATOM 1084 C CA . GLN A 1 130 ? -12.998 13.660 36.964 1.00 64.19 130 GLN A CA 1
ATOM 1085 C C . GLN A 1 130 ? -13.475 12.456 37.804 1.00 64.19 130 GLN A C 1
ATOM 1087 O O . GLN A 1 130 ? -13.298 11.311 37.403 1.00 64.19 130 GLN A O 1
ATOM 1092 N N . THR A 1 131 ? -14.143 12.717 38.931 1.00 68.62 131 THR A N 1
ATOM 1093 C CA . THR A 1 131 ? -14.796 11.723 39.798 1.00 68.62 131 THR A CA 1
ATOM 1094 C C . THR A 1 131 ? -15.999 11.028 39.158 1.00 68.62 131 THR A C 1
ATOM 1096 O O . THR A 1 131 ? -16.306 9.895 39.513 1.00 68.62 131 THR A O 1
ATOM 1099 N N . ASP A 1 132 ? -16.661 11.685 38.207 1.00 69.12 132 ASP A N 1
ATOM 1100 C CA . ASP A 1 132 ? -17.839 11.189 37.491 1.00 69.12 132 ASP A CA 1
ATOM 1101 C C . ASP A 1 132 ? -17.467 10.515 36.158 1.00 69.12 132 ASP A C 1
ATOM 1103 O O . ASP A 1 132 ? -18.328 9.937 35.485 1.00 69.12 132 ASP A O 1
ATOM 1107 N N . MET A 1 133 ? -16.185 10.558 35.762 1.00 67.81 133 MET A N 1
ATOM 1108 C CA . MET A 1 133 ? -15.677 9.777 34.635 1.00 67.81 133 MET A CA 1
ATOM 1109 C C . MET A 1 133 ? -15.688 8.295 35.008 1.00 67.81 133 MET A C 1
ATOM 1111 O O . MET A 1 133 ? -14.739 7.761 35.579 1.00 67.81 133 MET A O 1
ATOM 1115 N N . LYS A 1 134 ? -16.769 7.600 34.647 1.00 69.44 134 LYS A N 1
ATOM 1116 C CA . LYS A 1 134 ? -16.783 6.137 34.670 1.00 69.44 134 LYS A CA 1
ATOM 1117 C C . LYS A 1 134 ? -15.712 5.628 33.714 1.00 69.44 134 LYS A C 1
ATOM 1119 O O . LYS A 1 134 ? -15.747 5.950 32.527 1.00 69.44 134 LYS A O 1
ATOM 1124 N N . THR A 1 135 ? -14.784 4.821 34.218 1.00 65.06 135 THR A N 1
ATOM 1125 C CA . THR A 1 135 ? -13.849 4.083 33.369 1.00 65.06 135 THR A CA 1
ATOM 1126 C C . THR A 1 135 ? -14.691 3.153 32.491 1.00 65.06 135 THR A C 1
ATOM 1128 O O . THR A 1 135 ? -15.387 2.292 33.032 1.00 65.06 135 THR A O 1
ATOM 1131 N N . PRO A 1 136 ? -14.713 3.335 31.159 1.00 73.38 136 PRO A N 1
ATOM 1132 C CA . PRO A 1 136 ? -15.619 2.576 30.294 1.00 73.38 136 PRO A CA 1
ATOM 1133 C C . PRO A 1 136 ? -15.288 1.079 30.277 1.00 73.38 136 PRO A C 1
ATOM 1135 O O . PRO A 1 136 ? -16.137 0.268 29.918 1.00 73.38 136 PRO A O 1
ATOM 1138 N N . TYR A 1 137 ? -14.073 0.720 30.701 1.00 75.88 137 TYR A N 1
ATOM 1139 C CA . TYR A 1 137 ? -13.583 -0.646 30.772 1.00 75.88 137 TYR A CA 1
ATOM 1140 C C . TYR A 1 137 ? -12.855 -0.888 32.103 1.00 75.88 137 TYR A C 1
ATOM 1142 O O . TYR A 1 137 ? -12.212 0.031 32.616 1.00 75.88 137 TYR A O 1
ATOM 1150 N N . PRO A 1 138 ? -12.934 -2.114 32.656 1.00 81.50 138 PRO A N 1
ATOM 1151 C CA . PRO A 1 138 ? -12.318 -2.465 33.938 1.00 81.50 138 PRO A CA 1
ATOM 1152 C C . PRO A 1 138 ? -10.786 -2.566 33.872 1.00 81.50 138 PRO A C 1
ATOM 1154 O O . PRO A 1 138 ? -10.120 -2.442 34.896 1.00 81.50 138 PRO A O 1
ATOM 1157 N N . SER A 1 139 ? -10.218 -2.789 32.685 1.00 85.12 139 SER A N 1
ATOM 1158 C CA . SER A 1 139 ? -8.774 -2.851 32.455 1.00 85.12 139 SER A CA 1
ATOM 1159 C C . SER A 1 139 ? -8.432 -2.492 31.007 1.00 85.12 139 SER A C 1
ATOM 1161 O O . SER A 1 139 ? -9.275 -2.572 30.113 1.00 85.12 139 SER A O 1
ATOM 1163 N N . ILE A 1 140 ? -7.185 -2.071 30.785 1.00 87.44 140 ILE A N 1
ATOM 1164 C CA . ILE A 1 140 ? -6.626 -1.765 29.466 1.00 87.44 140 ILE A CA 1
ATOM 1165 C C . ILE A 1 140 ? -5.369 -2.613 29.300 1.00 87.44 140 ILE A C 1
ATOM 1167 O O . ILE A 1 140 ? -4.467 -2.548 30.134 1.00 87.44 140 ILE A O 1
ATOM 1171 N N . ASN A 1 141 ? -5.298 -3.375 28.211 1.00 88.75 141 ASN A N 1
ATOM 1172 C CA . ASN A 1 141 ? -4.096 -4.111 27.838 1.00 88.75 141 ASN A CA 1
ATOM 1173 C C . ASN A 1 141 ? -3.302 -3.287 26.824 1.00 88.75 141 ASN A C 1
ATOM 1175 O O . ASN A 1 141 ? -3.821 -2.934 25.767 1.00 88.75 141 ASN A O 1
ATOM 1179 N N . VAL A 1 142 ? -2.044 -2.992 27.146 1.00 92.38 142 VAL A N 1
ATOM 1180 C CA . VAL A 1 142 ? -1.119 -2.275 26.262 1.00 92.38 142 VAL A CA 1
ATOM 1181 C C . VAL A 1 142 ? -0.014 -3.236 25.849 1.00 92.38 142 VAL A C 1
ATOM 1183 O O . VAL A 1 142 ? 0.636 -3.835 26.704 1.00 92.38 142 VAL A O 1
ATOM 1186 N N . ILE A 1 143 ? 0.191 -3.386 24.542 1.00 92.31 143 ILE A N 1
ATOM 1187 C CA . ILE A 1 143 ? 1.198 -4.281 23.969 1.00 92.31 143 ILE A CA 1
ATOM 1188 C C . ILE A 1 143 ? 2.063 -3.466 23.010 1.00 92.31 143 ILE A C 1
ATOM 1190 O O . ILE A 1 143 ? 1.544 -2.698 22.202 1.00 92.31 143 ILE A O 1
ATOM 1194 N N . VAL A 1 144 ? 3.381 -3.636 23.105 1.00 93.25 144 VAL A N 1
ATOM 1195 C CA . VAL A 1 144 ? 4.353 -3.034 22.186 1.00 93.25 144 VAL A CA 1
ATOM 1196 C C . VAL A 1 144 ? 4.919 -4.145 21.313 1.00 93.25 144 VAL A C 1
ATOM 1198 O O . VAL A 1 144 ? 5.503 -5.096 21.829 1.00 93.25 144 VAL A O 1
ATOM 1201 N N . ILE A 1 145 ? 4.724 -4.036 20.000 1.00 92.06 145 ILE A N 1
ATOM 1202 C CA . ILE A 1 145 ? 5.133 -5.042 19.013 1.00 92.06 145 ILE A CA 1
ATOM 1203 C C . ILE A 1 145 ? 5.938 -4.341 17.918 1.00 92.06 145 ILE A C 1
ATOM 1205 O O . ILE A 1 145 ? 5.607 -3.228 17.517 1.00 92.06 145 ILE A O 1
ATOM 1209 N N . ASN A 1 146 ? 6.998 -4.993 17.444 1.00 93.25 146 ASN A N 1
ATOM 1210 C CA . ASN A 1 146 ? 7.763 -4.554 16.281 1.00 93.25 146 ASN A CA 1
ATOM 1211 C C . ASN A 1 146 ? 7.189 -5.199 15.006 1.00 93.25 146 ASN A C 1
ATOM 1213 O O . ASN A 1 146 ? 7.723 -6.200 14.536 1.00 93.25 146 ASN A O 1
ATOM 1217 N N . GLU A 1 147 ? 6.080 -4.656 14.503 1.00 90.25 147 GLU A N 1
ATOM 1218 C CA . GLU A 1 147 ? 5.329 -5.155 13.340 1.00 90.25 147 GLU A CA 1
ATOM 1219 C C . GLU A 1 147 ? 4.858 -3.969 12.479 1.00 90.25 147 GLU A C 1
ATOM 1221 O O . GLU A 1 147 ? 4.669 -2.862 12.993 1.00 90.25 147 GLU A O 1
ATOM 1226 N N . ASP A 1 148 ? 4.641 -4.194 11.180 1.00 90.19 148 ASP A N 1
ATOM 1227 C CA . ASP A 1 148 ? 3.982 -3.216 10.312 1.00 90.19 148 ASP A CA 1
ATOM 1228 C C . ASP A 1 148 ? 2.519 -2.989 10.735 1.00 90.19 148 ASP A C 1
ATOM 1230 O O . ASP A 1 148 ? 1.809 -3.907 11.157 1.00 90.19 148 ASP A O 1
ATOM 1234 N N . CYS A 1 149 ? 2.052 -1.744 10.627 1.00 90.69 149 CYS A N 1
ATOM 1235 C CA . CYS A 1 149 ? 0.741 -1.374 11.137 1.00 90.69 149 CYS A CA 1
ATOM 1236 C C . CYS A 1 149 ? -0.422 -1.965 10.332 1.00 90.69 149 CYS A C 1
ATOM 1238 O O . CYS A 1 149 ? -1.458 -2.254 10.928 1.00 90.69 149 CYS A O 1
ATOM 1240 N N . LEU A 1 150 ? -0.266 -2.173 9.020 1.00 91.44 150 LEU A N 1
ATOM 1241 C CA . LEU A 1 150 ? -1.293 -2.796 8.186 1.00 91.44 150 LEU A CA 1
ATOM 1242 C C . LEU A 1 150 ? -1.332 -4.309 8.402 1.00 91.44 150 LEU A C 1
ATOM 1244 O O . LEU A 1 150 ? -2.421 -4.872 8.456 1.00 91.44 150 LEU A O 1
ATOM 1248 N N . VAL A 1 151 ? -0.175 -4.939 8.629 1.00 93.12 151 VAL A N 1
ATOM 1249 C CA . VAL A 1 151 ? -0.093 -6.362 9.009 1.00 93.12 151 VAL A CA 1
ATOM 1250 C C . VAL A 1 151 ? -0.805 -6.602 10.343 1.00 93.12 151 VAL A C 1
ATOM 1252 O O . VAL A 1 151 ? -1.642 -7.499 10.461 1.00 93.12 151 VAL A O 1
ATOM 1255 N N . LEU A 1 152 ? -0.539 -5.763 11.350 1.00 93.81 152 LEU A N 1
ATOM 1256 C CA . LEU A 1 152 ? -1.230 -5.860 12.637 1.00 93.81 152 LEU A CA 1
ATOM 1257 C C . LEU A 1 152 ? -2.729 -5.551 12.508 1.00 93.81 152 LEU A C 1
ATOM 1259 O O . LEU A 1 152 ? -3.549 -6.212 13.144 1.00 93.81 152 LEU A O 1
ATOM 1263 N N . TYR A 1 153 ? -3.098 -4.563 11.690 1.00 94.56 153 TYR A N 1
ATOM 1264 C CA . TYR A 1 153 ? -4.495 -4.223 11.425 1.00 94.56 153 TYR A CA 1
ATOM 1265 C C . TYR A 1 153 ? -5.255 -5.408 10.821 1.00 94.56 153 TYR A C 1
ATOM 1267 O O . TYR A 1 153 ? -6.321 -5.765 11.320 1.00 94.56 153 TYR A O 1
ATOM 1275 N N . GLU A 1 154 ? -4.697 -6.039 9.786 1.00 94.19 154 GLU A N 1
ATOM 1276 C CA . GLU A 1 154 ? -5.269 -7.219 9.136 1.00 94.19 154 GLU A CA 1
ATOM 1277 C C . GLU A 1 154 ? -5.461 -8.365 10.133 1.00 94.19 154 GLU A C 1
ATOM 1279 O O . GLU A 1 154 ? -6.558 -8.920 10.235 1.00 94.19 154 GLU A O 1
ATOM 1284 N N . LYS A 1 155 ? -4.435 -8.652 10.944 1.00 94.88 155 LYS A N 1
ATOM 1285 C CA . LYS A 1 155 ? -4.523 -9.653 12.009 1.00 94.88 155 LYS A CA 1
ATOM 1286 C C . LYS A 1 155 ? -5.680 -9.361 12.967 1.00 94.88 155 LYS A C 1
ATOM 1288 O O . LYS A 1 155 ? -6.507 -10.237 13.208 1.00 94.88 155 LYS A O 1
ATOM 1293 N N . LEU A 1 156 ? -5.790 -8.133 13.475 1.00 94.50 156 LEU A N 1
ATOM 1294 C CA . LEU A 1 156 ? -6.863 -7.750 14.399 1.00 94.50 156 LEU A CA 1
ATOM 1295 C C . LEU A 1 156 ? -8.253 -7.858 13.755 1.00 94.50 156 LEU A C 1
ATOM 1297 O O . LEU A 1 156 ? -9.197 -8.300 14.407 1.00 94.50 156 LEU A O 1
ATOM 1301 N N . VAL A 1 157 ? -8.395 -7.501 12.476 1.00 95.62 157 VAL A N 1
ATOM 1302 C CA . VAL A 1 157 ? -9.654 -7.710 11.743 1.00 95.62 157 VAL A CA 1
ATOM 1303 C C . VAL A 1 157 ? -9.982 -9.201 11.638 1.00 95.62 157 VAL A C 1
ATOM 1305 O O . VAL A 1 157 ? -11.129 -9.578 11.878 1.00 95.62 157 VAL A O 1
ATOM 1308 N N . SER A 1 158 ? -8.995 -10.055 11.342 1.00 96.12 158 SER A N 1
ATOM 1309 C CA . SER A 1 158 ? -9.189 -11.513 11.264 1.00 96.12 158 SER A CA 1
ATOM 1310 C C . SER A 1 158 ? -9.617 -12.137 12.601 1.00 96.12 158 SER A C 1
ATOM 1312 O O . SER A 1 158 ? -10.374 -13.103 12.624 1.00 96.12 158 SER A O 1
ATOM 1314 N N . GLU A 1 159 ? -9.206 -11.533 13.718 1.00 95.88 159 GLU A N 1
ATOM 1315 C CA . GLU A 1 159 ? -9.609 -11.907 15.079 1.00 95.88 159 GLU A CA 1
ATOM 1316 C C . GLU A 1 159 ? -10.994 -11.344 15.477 1.00 95.88 159 GLU A C 1
ATOM 1318 O O . GLU A 1 159 ? -11.475 -11.585 16.584 1.00 95.88 159 GLU A O 1
ATOM 1323 N N . GLY A 1 160 ? -11.662 -10.610 14.581 1.00 96.56 160 GLY A N 1
ATOM 1324 C CA . GLY A 1 160 ? -13.008 -10.067 14.783 1.00 96.56 160 GLY A CA 1
ATOM 1325 C C . GLY A 1 160 ? -13.053 -8.667 15.401 1.00 96.56 160 GLY A C 1
ATOM 1326 O O . GLY A 1 160 ? -14.139 -8.176 15.728 1.00 96.56 160 GLY A O 1
ATOM 1327 N N . TYR A 1 161 ? -11.911 -7.993 15.552 1.00 94.12 161 TYR A N 1
ATOM 1328 C CA . TYR A 1 161 ? -11.866 -6.620 16.049 1.00 94.12 161 TYR A CA 1
ATOM 1329 C C . TYR A 1 161 ? -12.207 -5.593 14.958 1.00 94.12 161 TYR A C 1
ATOM 1331 O O . TYR A 1 161 ? -12.172 -5.858 13.758 1.00 94.12 161 TYR A O 1
ATOM 1339 N N . ARG A 1 162 ? -12.512 -4.364 15.394 1.00 92.56 162 ARG A N 1
ATOM 1340 C CA . ARG A 1 162 ? -12.687 -3.180 14.532 1.00 92.56 162 ARG A CA 1
ATOM 1341 C C . ARG A 1 162 ? -11.632 -2.125 14.879 1.00 92.56 162 ARG A C 1
ATOM 1343 O O . ARG A 1 162 ? -11.959 -1.145 15.550 1.00 92.56 162 ARG A O 1
ATOM 1350 N N . PRO A 1 163 ? -10.360 -2.359 14.516 1.00 93.19 163 PRO A N 1
ATOM 1351 C CA . PRO A 1 163 ? -9.261 -1.497 14.925 1.00 93.19 163 PRO A CA 1
ATOM 1352 C C . PRO A 1 163 ? -9.359 -0.096 14.307 1.00 93.19 163 PRO A C 1
ATOM 1354 O O . PRO A 1 163 ? -9.814 0.086 13.176 1.00 93.19 163 PRO A O 1
ATOM 1357 N N . LEU A 1 164 ? -8.883 0.896 15.061 1.00 89.50 164 LEU A N 1
ATOM 1358 C CA . LEU A 1 164 ? -8.607 2.241 14.567 1.00 89.50 164 LEU A CA 1
ATOM 1359 C C . LEU A 1 164 ? -7.103 2.377 14.367 1.00 89.50 164 LEU A C 1
ATOM 1361 O O . LEU A 1 164 ? -6.329 2.041 15.262 1.00 89.50 164 LEU A O 1
ATOM 1365 N N . LEU A 1 165 ? -6.704 2.884 13.203 1.00 89.50 165 LEU A N 1
ATOM 1366 C CA . LEU A 1 165 ? -5.305 3.094 12.867 1.00 89.50 165 LEU A CA 1
ATOM 1367 C C . LEU A 1 165 ? -4.982 4.587 12.864 1.00 89.50 165 LEU A C 1
ATOM 1369 O O . LEU A 1 165 ? -5.630 5.371 12.169 1.00 89.50 165 LEU A O 1
ATOM 1373 N N . LEU A 1 166 ? -3.971 4.975 13.638 1.00 88.69 166 LEU A N 1
ATOM 1374 C CA . LEU A 1 166 ? -3.416 6.320 13.584 1.00 88.69 166 LEU A CA 1
ATOM 1375 C C . LEU A 1 166 ? -2.461 6.414 12.392 1.00 88.69 166 LEU A C 1
ATOM 1377 O O . LEU A 1 166 ? -1.487 5.671 12.320 1.00 88.69 166 LEU A O 1
ATOM 1381 N N . ASN A 1 167 ? -2.726 7.348 11.482 1.00 85.12 167 ASN A N 1
ATOM 1382 C CA . ASN A 1 167 ? -1.792 7.701 10.420 1.00 85.12 167 ASN A CA 1
ATOM 1383 C C . ASN A 1 167 ? -0.835 8.793 10.919 1.00 85.12 167 ASN A C 1
ATOM 1385 O O . ASN A 1 167 ? -1.291 9.842 11.383 1.00 85.12 167 ASN A O 1
ATOM 1389 N N . MET A 1 168 ? 0.473 8.583 10.770 1.00 85.19 168 MET A N 1
ATOM 1390 C CA . MET A 1 168 ? 1.516 9.562 11.100 1.00 85.19 168 MET A CA 1
ATOM 1391 C C . MET A 1 168 ? 1.656 10.605 9.983 1.00 85.19 168 MET A C 1
ATOM 1393 O O . MET A 1 168 ? 2.701 10.777 9.357 1.00 85.19 168 MET A O 1
ATOM 1397 N N . ALA A 1 169 ? 0.552 11.300 9.715 1.00 80.44 169 ALA A N 1
ATOM 1398 C CA . AL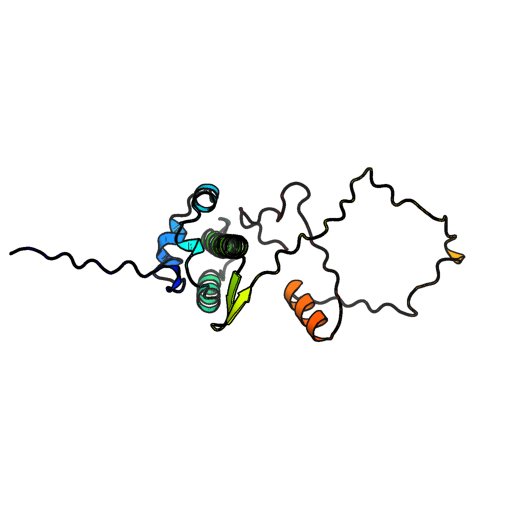A A 1 169 ? 0.387 12.128 8.534 1.00 80.44 169 ALA A CA 1
ATOM 1399 C C . ALA A 1 169 ? 1.294 13.370 8.525 1.00 80.44 169 ALA A C 1
ATOM 1401 O O . ALA A 1 169 ? 1.501 14.048 9.533 1.00 80.44 169 ALA A O 1
ATOM 1402 N N . ASN A 1 170 ? 1.760 13.738 7.330 1.00 82.38 170 ASN A N 1
ATOM 1403 C CA . ASN A 1 170 ? 2.423 15.017 7.108 1.00 82.38 170 ASN A CA 1
ATOM 1404 C C . ASN A 1 170 ? 1.409 16.172 7.175 1.00 82.38 170 ASN A C 1
ATOM 1406 O O . ASN A 1 170 ? 0.366 16.132 6.525 1.00 82.38 170 ASN A O 1
ATOM 1410 N N . ALA A 1 171 ? 1.759 17.239 7.898 1.00 78.12 171 ALA A N 1
ATOM 1411 C CA . ALA A 1 171 ? 0.880 18.388 8.128 1.00 78.12 171 ALA A CA 1
ATOM 1412 C C . ALA A 1 171 ? 0.515 19.190 6.863 1.00 78.12 171 ALA A C 1
ATOM 1414 O O . ALA A 1 171 ? -0.435 19.967 6.882 1.00 78.12 171 ALA A O 1
ATOM 1415 N N . THR A 1 172 ? 1.280 19.042 5.779 1.00 77.38 172 THR A N 1
ATOM 1416 C CA . THR A 1 172 ? 1.182 19.898 4.582 1.00 77.38 172 THR A CA 1
ATOM 1417 C C . THR A 1 172 ? 0.907 19.131 3.293 1.00 77.38 172 THR A C 1
ATOM 1419 O O . THR A 1 172 ? 0.329 19.690 2.366 1.00 77.38 172 THR A O 1
ATOM 1422 N N . ASN A 1 173 ? 1.293 17.855 3.225 1.00 76.00 173 ASN A N 1
ATOM 1423 C CA . ASN A 1 173 ? 1.195 17.037 2.021 1.00 76.00 173 ASN A CA 1
ATOM 1424 C C . ASN A 1 173 ? 0.399 15.758 2.314 1.00 76.00 173 ASN A C 1
ATOM 1426 O O . ASN A 1 173 ? 0.875 14.918 3.079 1.00 76.00 173 ASN A O 1
ATOM 1430 N N . PRO A 1 174 ? -0.785 15.560 1.708 1.00 75.06 174 PRO A N 1
ATOM 1431 C CA . PRO A 1 174 ? -1.522 14.304 1.823 1.00 75.06 174 PRO A CA 1
ATOM 1432 C C . PRO A 1 174 ? -0.666 13.117 1.364 1.00 75.06 174 PRO A C 1
ATOM 1434 O O . PRO A 1 174 ? -0.108 13.148 0.267 1.00 75.06 174 PRO A O 1
ATOM 1437 N N . GLY A 1 175 ? -0.550 12.087 2.208 1.00 72.81 175 GLY A N 1
ATOM 1438 C CA . GLY A 1 175 ? 0.346 10.942 1.978 1.00 72.81 175 GLY A CA 1
ATOM 1439 C C . GLY A 1 175 ? 1.836 11.247 2.198 1.00 72.81 175 GLY A C 1
ATOM 1440 O O . GLY A 1 175 ? 2.687 10.433 1.856 1.00 72.81 175 GLY A O 1
ATOM 1441 N N . GLY A 1 176 ? 2.181 12.427 2.723 1.00 79.88 176 GLY A N 1
ATOM 1442 C CA . GLY A 1 176 ? 3.563 12.832 2.969 1.00 79.88 176 GLY A CA 1
ATOM 1443 C C . GLY A 1 176 ? 4.402 12.937 1.699 1.00 79.88 176 GLY A C 1
ATOM 1444 O O . GLY A 1 176 ? 3.925 13.359 0.643 1.00 79.88 176 GLY A O 1
ATOM 1445 N N . GLY A 1 177 ? 5.677 12.571 1.807 1.00 72.38 177 GLY A N 1
ATOM 1446 C CA . GLY A 1 177 ? 6.604 12.518 0.682 1.00 72.38 177 GLY A CA 1
ATOM 1447 C C . GLY A 1 177 ? 6.556 11.203 -0.085 1.00 72.38 177 GLY A C 1
ATOM 1448 O O . GLY A 1 177 ? 7.572 10.804 -0.637 1.00 72.38 177 GLY A O 1
ATOM 1449 N N . TYR A 1 178 ? 5.405 10.526 -0.171 1.00 67.81 178 TYR A N 1
ATOM 1450 C CA . TYR A 1 178 ? 5.274 9.294 -0.964 1.00 67.81 178 TYR A CA 1
ATOM 1451 C C . TYR A 1 178 ? 5.728 9.476 -2.426 1.00 67.81 178 TYR A C 1
ATOM 1453 O O . TYR A 1 178 ? 6.306 8.574 -3.021 1.00 67.81 178 TYR A O 1
ATOM 1461 N N . ARG A 1 179 ? 5.567 10.688 -2.981 1.00 66.06 179 ARG A N 1
ATOM 1462 C CA . ARG A 1 179 ? 6.071 11.070 -4.316 1.00 66.06 179 ARG A CA 1
ATOM 1463 C C . ARG A 1 179 ? 7.598 11.184 -4.402 1.00 66.06 179 ARG A C 1
ATOM 1465 O O . ARG A 1 179 ? 8.134 11.240 -5.502 1.00 66.06 179 ARG A O 1
ATOM 1472 N N . LYS A 1 180 ? 8.274 11.303 -3.259 1.00 65.69 180 LYS A N 1
ATOM 1473 C CA . LYS A 1 180 ? 9.726 11.475 -3.101 1.00 65.69 180 LYS A CA 1
ATOM 1474 C C . LYS A 1 180 ? 10.408 10.267 -2.446 1.00 65.69 180 LYS A C 1
ATOM 1476 O O . LYS A 1 180 ? 11.631 10.255 -2.372 1.00 65.69 180 LYS A O 1
ATOM 1481 N N . ASP A 1 181 ? 9.642 9.244 -2.067 1.00 61.41 181 ASP A N 1
ATOM 1482 C CA . ASP A 1 181 ? 10.103 8.045 -1.360 1.00 61.41 181 ASP A CA 1
ATOM 1483 C C . ASP A 1 181 ? 10.701 8.300 0.035 1.00 61.41 181 ASP A C 1
ATOM 1485 O O . ASP A 1 181 ? 11.784 7.821 0.376 1.00 61.41 181 ASP A O 1
ATOM 1489 N N . ASP A 1 182 ? 9.979 9.029 0.882 1.00 60.53 182 ASP A N 1
ATOM 1490 C CA . ASP A 1 182 ? 10.461 9.321 2.239 1.00 60.53 182 ASP A CA 1
ATOM 1491 C C . ASP A 1 182 ? 10.537 8.072 3.149 1.00 60.53 182 ASP A C 1
ATOM 1493 O O . ASP A 1 182 ? 11.023 8.166 4.274 1.00 60.53 182 ASP A O 1
ATOM 1497 N N . GLY A 1 183 ? 10.111 6.889 2.673 1.00 61.84 183 GLY A N 1
ATOM 1498 C CA . GLY A 1 183 ? 10.252 5.622 3.396 1.00 61.84 183 GLY A CA 1
ATOM 1499 C C . GLY A 1 183 ? 9.657 5.653 4.806 1.00 61.84 183 GLY A C 1
ATOM 1500 O O . GLY A 1 183 ? 10.264 5.110 5.727 1.00 61.84 183 GLY A O 1
ATOM 1501 N N . ALA A 1 184 ? 8.520 6.328 4.957 1.00 71.06 184 ALA A N 1
ATOM 1502 C CA . ALA A 1 184 ? 7.810 6.536 6.211 1.00 71.06 184 ALA A CA 1
ATOM 1503 C C . ALA A 1 184 ? 6.505 5.722 6.249 1.00 71.06 184 ALA A C 1
ATOM 1505 O O . ALA A 1 184 ? 6.132 5.103 5.250 1.00 71.06 184 ALA A O 1
ATOM 1506 N N . GLN A 1 185 ? 5.847 5.730 7.410 1.00 58.16 185 GLN A N 1
ATOM 1507 C CA . GLN A 1 185 ? 4.510 5.167 7.616 1.00 58.16 185 GLN A CA 1
ATOM 1508 C C . GLN A 1 185 ? 3.427 6.019 6.944 1.00 58.16 185 GLN A C 1
ATOM 1510 O O . GLN A 1 185 ? 3.568 7.265 6.966 1.00 58.16 185 GLN A O 1
#

Sequence (185 aa):
MMQIVSHILAADPDKTEINAENWYETEMFNIKPDIMTMIRNPQHPIFCYKWNAQIWIEQMKKFVVKDRQSKKYDLNRHLLRVTVMLNTIGVVRKKKYVVDDEEIILKSEPMKTIGYNHQSKLLYEKTIAQTDMKTPYPSINVIVINEDCLVLYEKLVSEGYRPLLLNMANATNPGGGYRKDDGAQ

pLDDT: mean 76.38, std 16.23, range [28.58, 96.56]

=== Feature glossary ===
Reading guide. The protein is described through the following features:

Foldseek 3Di. A 3Di character summarizes, for each residue, the relative orientation of the Cα frame of its nearest spatial neighbor. Because it encodes fold topology rather than chemistry, 3Di alignments detect remote structural similarity that sequence alignment misses.

Contact-map, Ramachandran, and PAE plots. Plot images: a contact map (which residues are close in 3D, as an N×N binary image), a Ramachandran scatter (backbone torsion angles, revealing secondary-structure composition at a glance), and — for AlphaFold structures — a PAE heatmap (pairwise prediction confidence).

Radius of gyration, Cα contacts, bounding box. Radius of gyration (Rg) is the root-mean-square distance of Cα atoms from their centroid — a single number for overall size and compactness. A globular domain of N residues has Rg ≈ 2.2·N^0.38 Å; an extended or disordered chain has a much larger Rg. The Cα contact count is the number of residue pairs whose Cα atoms are within 8 Å and are more than four positions apart in sequence — a standard proxy for tertiary packing density. The bounding box is the smallest axis-aligned box enclosing all Cα atoms.

Secondary structure (8-state, DSSP). Eight-state secondary structure (DSSP): H is the canonical α-helix, G the tighter 3₁₀-helix, I the wider π-helix; E/B are β-structure, T and S are turns and bends, and '-' is everything else. DSSP derives these from the pattern of main-chain N–H···O=C hydrogen bonds, not from the sequence.

B-factor. B-factor (Debye–Waller factor) reflects atomic displacement in the crystal lattice. It is an experimental observable (units Å²), not a prediction; low values mean the atom is pinned down, high values mean it moves or is heterogeneous across the crystal.

pLDDT. pLDDT is the predicted lDDT-Cα score: AlphaFold's confidence that the local environment of each residue (all inter-atomic distances within 15 Å) is correctly placed. It is a per-residue number between 0 and 100, with higher meaning more reliable.

Nearest PDB structures. Nearest PDB neighbors are the top structural matches found by Foldseek when searching this structure against the entire Protein Data Bank. Each hit reports a TM-score (0 to 1; >0.5 almost always implies the same fold) and an E-value. These are *structural* homologs — they may share no detectable sequence similarity.

Solvent-accessible surface area. Accessible surface area quantifies burial. A residue with SASA near zero is packed into the hydrophobic core; one with SASA >100 Å² sits on the surface. Computed here via the Shrake–Rupley numerical algorithm with a 1.4 Å probe.

Rendered structure images. Structure images are PyMOL renders from six orthogonal camera directions. Cartoon representation draws helices as coils and strands as arrows; sticks shows the backbone as bonds; surface shows the solvent-excluded envelope. Rainbow coloring maps sequence position to hue (blue→red, N→C); chain coloring assigns a distinct color per polypeptide.

Backbone torsions (φ/ψ). φ (phi) and ψ (psi) are the two rotatable backbone dihedrals per residue: φ is the C(i-1)–N–Cα–C torsion, ψ is the N–Cα–C–N(i+1) torsion, both in degrees on (−180°, 180°]. α-helical residues cluster near (−60°, −45°); β-strand residues near (−120°, +130°). A Ramachandran plot is simply a scatter of (φ, ψ) for every residue.

Predicted aligned error. Predicted Aligned Error (PAE) is an AlphaFold confidence matrix: entry (i, j) is the expected error in the position of residue j, in ångströms, when the prediction is superimposed on the true structure at residue i. Low PAE within a block of residues means that block is internally rigid and well-predicted; high PAE between two blocks means their relative placement is uncertain even if each block individually is confident.

mmCIF coordinates. Structure coordinates are given as an mmCIF _atom_site loop: one row per atom with element, residue name, chain id, sequence number, and x/y/z position in Å. Only the four main-chain atoms per residue are included here; side chains are omitted to keep the record compact.

InterPro / GO / CATH / organism. Database cross-references. InterPro integrates a dozen domain/family signature databases into unified entries with residue-range hits. GO terms attach function/process/location labels with evidence codes. CATH codes position the fold in a four-level structural taxonomy. Organism is the NCBI-taxonomy species name.

Secondary structure (3-state, P-SEA). SS3 is a coarse helix/strand/coil call (letters a/b/c) made by the P-SEA algorithm from inter-Cα distances and dihedrals. It is less detailed than DSSP but needs only Cα positions.

Sequence. Sequence gives the chain of amino acids in standard one-letter code (A=alanine, C=cysteine, …, Y=tyrosine), read N→C. It is the only feature that is directly encoded by the gene; all structural features are derived from the folded form of this sequence.